Protein AF-A0A662MN89-F1 (afdb_monomer)

Radius of gyration: 18.48 Å; Cα contacts (8 Å, |Δi|>4): 186; chains: 1; bounding box: 48×31×52 Å

Nearest PDB structures (foldseek):
  6ar7-assembly1_A  TM=2.298E-01  e=6.404E+00  Burkholderia thailandensis E264
  3f57-assembly2_B  TM=2.038E-01  e=7.359E+00  Homo sapiens
  4tql-assembly1_A  TM=1.532E-01  e=5.321E+00  synthetic construct
  8dl6-assembly1_A  TM=1.583E-01  e=9.278E+00  Homo sapiens

Secondary structure (DSSP, 8-state):
---HHHHHHHHHHTT--HHHHHHHHHHHH-GGG-HHHHHHHT-GGGGTTHHHHHS--PSPHHHHHHHTTSHHHHHHHTT--TTGGGSGGGHHHHHHHHHHHHTT-HHHHHHHHHHHHHHHHHHHHHHHTTSSS-HHHHHHH-TTTTHHHHHHHHHTTS---HHHHHHHHHHHHTHHHHHHHHHHHTT-HHHHSSS--

pLDDT: mean 80.57, std 14.34, range [37.88, 97.44]

Mean predicted aligned error: 7.83 Å

Structure (mmCIF, N/CA/C/O backbone):
data_AF-A0A662MN89-F1
#
_entry.id   AF-A0A662MN89-F1
#
loop_
_atom_site.group_PDB
_atom_site.id
_atom_site.type_symbol
_atom_site.label_atom_id
_atom_site.label_alt_id
_atom_site.label_comp_id
_atom_site.label_asym_id
_atom_site.label_entity_id
_atom_site.label_seq_id
_atom_site.pdbx_PDB_ins_code
_atom_site.Cartn_x
_atom_site.Cartn_y
_atom_site.Cartn_z
_atom_site.occupancy
_atom_site.B_iso_or_equiv
_atom_site.auth_seq_id
_atom_site.auth_comp_id
_atom_site.auth_asym_id
_atom_site.auth_atom_id
_atom_site.pdbx_PDB_model_num
ATOM 1 N N . MET A 1 1 ? 0.353 -3.800 10.630 1.00 72.50 1 MET A N 1
ATOM 2 C CA . MET A 1 1 ? -0.692 -3.640 9.615 1.00 72.50 1 MET A CA 1
ATOM 3 C C . MET A 1 1 ? -2.039 -4.080 10.159 1.00 72.50 1 MET A C 1
ATOM 5 O O . MET A 1 1 ? -2.038 -4.917 11.071 1.00 72.50 1 MET A O 1
ATOM 9 N N . PRO A 1 2 ? -3.163 -3.456 9.757 1.00 77.25 2 PRO A N 1
ATOM 10 C CA . PRO A 1 2 ? -4.485 -4.077 9.858 1.00 77.25 2 PRO A CA 1
ATOM 11 C C . PRO A 1 2 ? -4.471 -5.481 9.239 1.00 77.25 2 PRO A C 1
ATOM 13 O O . PRO A 1 2 ? -3.560 -5.827 8.490 1.00 77.25 2 PRO A O 1
ATOM 16 N N . LYS A 1 3 ? -5.438 -6.336 9.566 1.00 85.38 3 LYS A N 1
ATOM 17 C CA . LYS A 1 3 ? -5.572 -7.612 8.839 1.00 85.38 3 LYS A CA 1
ATOM 18 C C . LYS A 1 3 ? -5.910 -7.329 7.372 1.00 85.38 3 LYS A C 1
ATOM 20 O O . LYS A 1 3 ? -6.658 -6.390 7.117 1.00 85.38 3 LYS A O 1
ATOM 25 N N . TRP A 1 4 ? -5.448 -8.164 6.435 1.00 89.38 4 TRP A N 1
ATOM 26 C CA . TRP A 1 4 ? -5.776 -8.029 5.000 1.00 89.38 4 TRP A CA 1
ATOM 27 C C . TRP A 1 4 ? -7.278 -7.890 4.745 1.00 89.38 4 TRP A C 1
ATOM 29 O O . TRP A 1 4 ? -7.675 -7.033 3.974 1.00 89.38 4 TRP A O 1
ATOM 39 N N . LYS A 1 5 ? -8.118 -8.578 5.530 1.00 90.44 5 LYS A N 1
ATOM 40 C CA . LYS A 1 5 ? -9.580 -8.420 5.491 1.00 90.44 5 LYS A CA 1
ATOM 41 C C . LYS A 1 5 ? -10.057 -6.957 5.580 1.00 90.44 5 LYS A C 1
ATOM 43 O O . LYS A 1 5 ? -11.031 -6.604 4.929 1.00 90.44 5 LYS A O 1
ATOM 48 N N . ILE A 1 6 ? -9.397 -6.118 6.383 1.00 92.81 6 ILE A N 1
ATOM 49 C CA . ILE A 1 6 ? -9.725 -4.687 6.497 1.00 92.81 6 ILE A CA 1
ATOM 50 C C . ILE A 1 6 ? -9.298 -3.955 5.222 1.00 92.81 6 ILE A C 1
ATOM 52 O O . ILE A 1 6 ? -10.061 -3.152 4.702 1.00 92.81 6 ILE A O 1
ATOM 56 N N . HIS A 1 7 ? -8.112 -4.258 4.690 1.00 92.81 7 HIS A N 1
ATOM 57 C CA . HIS A 1 7 ? -7.655 -3.692 3.419 1.00 92.81 7 HIS A CA 1
ATOM 58 C C . HIS A 1 7 ? -8.611 -4.035 2.274 1.00 92.81 7 HIS A C 1
ATOM 60 O O . HIS A 1 7 ? -9.057 -3.133 1.574 1.00 92.81 7 HIS A O 1
ATOM 66 N N . ASP A 1 8 ? -8.985 -5.308 2.148 1.00 93.69 8 ASP A N 1
ATOM 67 C CA . ASP A 1 8 ? -9.839 -5.800 1.067 1.00 93.69 8 ASP A CA 1
ATOM 68 C C . ASP A 1 8 ? -11.247 -5.206 1.137 1.00 93.69 8 ASP A C 1
ATOM 70 O O . ASP A 1 8 ? -11.772 -4.760 0.122 1.00 93.69 8 ASP A O 1
ATOM 74 N N . LYS A 1 9 ? -11.827 -5.107 2.341 1.00 95.62 9 LYS A N 1
ATOM 75 C CA . LYS A 1 9 ? -13.127 -4.455 2.557 1.00 95.62 9 LYS A CA 1
ATOM 76 C C . LYS A 1 9 ? -13.119 -3.000 2.087 1.00 95.62 9 LYS A C 1
ATOM 78 O O . LYS A 1 9 ? -14.036 -2.561 1.398 1.00 95.62 9 LYS A O 1
ATOM 83 N N . TRP A 1 10 ? -12.109 -2.228 2.491 1.00 97.31 10 TRP A N 1
ATOM 84 C CA . TRP A 1 10 ? -12.040 -0.812 2.130 1.00 97.31 10 TRP A CA 1
ATOM 85 C C . TRP A 1 10 ? -11.681 -0.610 0.656 1.00 97.31 10 TRP A C 1
ATOM 87 O O . TRP A 1 10 ? -12.152 0.353 0.058 1.00 97.31 10 TRP A O 1
ATOM 97 N N . ALA A 1 11 ? -10.908 -1.522 0.059 1.00 96.88 11 ALA A N 1
ATOM 98 C CA . ALA A 1 11 ? -10.643 -1.527 -1.375 1.00 96.88 11 ALA A CA 1
ATOM 99 C C . ALA A 1 11 ? -11.934 -1.772 -2.171 1.00 96.88 11 ALA A C 1
ATOM 101 O O . ALA A 1 11 ? -12.276 -0.964 -3.032 1.00 96.88 11 ALA A O 1
ATOM 102 N N . GLU A 1 12 ? -12.700 -2.805 -1.812 1.00 96.94 12 GLU A N 1
ATOM 103 C CA . GLU A 1 12 ? -13.997 -3.111 -2.427 1.00 96.94 12 GLU A CA 1
ATOM 104 C C . GLU A 1 12 ? -14.971 -1.933 -2.304 1.00 96.94 12 GLU A C 1
ATOM 106 O O . GLU A 1 12 ? -15.606 -1.544 -3.282 1.00 96.94 12 GLU A O 1
ATOM 111 N N . ARG A 1 13 ? -15.029 -1.284 -1.134 1.00 97.12 13 ARG A N 1
ATOM 112 C CA . ARG A 1 13 ? -15.886 -0.109 -0.915 1.00 97.12 13 ARG A CA 1
ATOM 113 C C . ARG A 1 13 ? -15.476 1.118 -1.735 1.00 97.12 13 ARG A C 1
ATOM 115 O O . ARG A 1 13 ? -16.313 1.975 -1.996 1.00 97.12 13 ARG A O 1
ATOM 122 N N . MET A 1 14 ? -14.217 1.192 -2.163 1.00 95.31 14 MET A N 1
ATOM 123 C CA . MET A 1 14 ? -13.722 2.205 -3.100 1.00 95.31 14 MET A CA 1
ATOM 124 C C . MET A 1 14 ? -13.943 1.805 -4.576 1.00 95.31 14 MET A C 1
ATOM 126 O O . MET A 1 14 ? -13.588 2.559 -5.481 1.00 95.31 14 MET A O 1
ATOM 130 N N . GLY A 1 15 ? -14.510 0.623 -4.835 1.00 96.44 15 GLY A N 1
ATOM 131 C CA . GLY A 1 15 ? -14.699 0.071 -6.176 1.00 96.44 15 GLY A CA 1
ATOM 132 C C . GLY A 1 15 ? -13.458 -0.610 -6.754 1.00 96.44 15 GLY A C 1
ATOM 133 O O . GLY A 1 15 ? -13.431 -0.887 -7.946 1.00 96.44 15 GLY A O 1
ATOM 134 N N . ILE A 1 16 ? -12.434 -0.878 -5.939 1.00 97.44 16 ILE A N 1
ATOM 135 C CA . ILE A 1 16 ? -11.223 -1.587 -6.362 1.00 97.44 16 ILE A CA 1
ATOM 136 C C . ILE A 1 16 ? -11.493 -3.087 -6.295 1.00 97.44 16 ILE A C 1
ATOM 138 O O . ILE A 1 16 ? -11.908 -3.611 -5.259 1.00 97.44 16 ILE A O 1
ATOM 142 N N . SER A 1 17 ? -11.208 -3.796 -7.386 1.00 96.88 17 SER A N 1
ATOM 143 C CA . SER A 1 17 ? -11.400 -5.244 -7.423 1.00 96.88 17 SER A CA 1
ATOM 144 C C . SER A 1 17 ? -10.521 -5.975 -6.401 1.00 96.88 17 SER A C 1
ATOM 146 O O . SER A 1 17 ? -9.389 -5.581 -6.093 1.00 96.88 17 SER A O 1
ATOM 148 N N . LYS A 1 18 ? -11.025 -7.111 -5.908 1.00 94.44 18 LYS A N 1
ATOM 149 C CA . LYS A 1 18 ? -10.274 -7.977 -4.993 1.00 94.44 18 LYS A CA 1
ATOM 150 C C . LYS A 1 18 ? -8.938 -8.424 -5.587 1.00 94.44 18 LYS A C 1
ATOM 152 O O . LYS A 1 18 ? -7.942 -8.458 -4.877 1.00 94.44 18 LYS A O 1
ATOM 157 N N . GLU A 1 19 ? -8.898 -8.714 -6.886 1.00 96.19 19 GLU A N 1
ATOM 158 C CA . GLU A 1 19 ? -7.667 -9.102 -7.578 1.00 96.19 19 GLU A CA 1
ATOM 159 C C . GLU A 1 19 ? -6.593 -8.005 -7.498 1.00 96.19 19 GLU A C 1
ATOM 161 O O . GLU A 1 19 ? -5.433 -8.295 -7.187 1.00 96.19 19 GLU A O 1
ATOM 166 N N . VAL A 1 20 ? -6.980 -6.744 -7.723 1.00 97.19 20 VAL A N 1
ATOM 167 C CA . VAL A 1 20 ? -6.083 -5.586 -7.613 1.00 97.19 20 VAL A CA 1
ATOM 168 C C . VAL A 1 20 ? -5.622 -5.392 -6.166 1.00 97.19 20 VAL A C 1
ATOM 170 O O . VAL A 1 20 ? -4.417 -5.264 -5.934 1.00 97.19 20 VAL A O 1
ATOM 173 N N . SER A 1 21 ? -6.546 -5.424 -5.196 1.00 95.88 21 SER A N 1
ATOM 174 C CA . SER A 1 21 ? -6.222 -5.324 -3.761 1.00 95.88 21 SER A CA 1
ATOM 175 C C . SER A 1 21 ? -5.221 -6.402 -3.338 1.00 95.88 21 SER A C 1
ATOM 177 O O . SER A 1 21 ? -4.147 -6.097 -2.815 1.00 95.88 21 SER A O 1
ATOM 179 N N . ASP A 1 22 ? -5.515 -7.663 -3.659 1.00 95.12 22 ASP A N 1
ATOM 180 C CA . ASP A 1 22 ? -4.681 -8.818 -3.338 1.00 95.12 22 ASP A CA 1
ATOM 181 C C . ASP A 1 22 ? -3.295 -8.708 -3.979 1.00 95.12 22 ASP A C 1
ATOM 183 O O . ASP A 1 22 ? -2.277 -9.018 -3.351 1.00 95.12 22 ASP A O 1
ATOM 187 N N . TYR A 1 23 ? -3.226 -8.265 -5.237 1.00 95.94 23 TYR A N 1
ATOM 188 C CA . TYR A 1 23 ? -1.957 -8.057 -5.925 1.00 95.94 23 TYR A CA 1
ATOM 189 C C . TYR A 1 23 ? -1.108 -6.998 -5.221 1.00 95.94 23 TYR A C 1
ATOM 191 O O . TYR A 1 23 ? 0.078 -7.227 -4.968 1.00 95.94 23 TYR A O 1
ATOM 199 N N . VAL A 1 24 ? -1.703 -5.854 -4.880 1.00 95.12 24 VAL A N 1
ATOM 200 C CA . VAL A 1 24 ? -0.998 -4.749 -4.225 1.00 95.12 24 VAL A CA 1
ATOM 201 C C . VAL A 1 24 ? -0.573 -5.114 -2.803 1.00 95.12 24 VAL A C 1
ATOM 203 O O . VAL A 1 24 ? 0.575 -4.856 -2.440 1.00 95.12 24 VAL A O 1
ATOM 206 N N . ASN A 1 25 ? -1.429 -5.789 -2.033 1.00 92.88 25 ASN A N 1
ATOM 207 C CA . ASN A 1 25 ? -1.087 -6.312 -0.708 1.00 92.88 25 ASN A CA 1
ATOM 208 C C . ASN A 1 25 ? 0.117 -7.263 -0.794 1.00 92.88 25 ASN A C 1
ATOM 210 O O . ASN A 1 25 ? 1.108 -7.085 -0.083 1.00 92.88 25 ASN A O 1
ATOM 214 N N . ARG A 1 26 ? 0.102 -8.214 -1.742 1.00 93.31 26 ARG A N 1
ATOM 215 C CA . ARG A 1 26 ? 1.244 -9.111 -1.987 1.00 93.31 26 ARG A CA 1
ATOM 216 C C . ARG A 1 26 ? 2.511 -8.355 -2.378 1.00 93.31 26 ARG A C 1
ATOM 218 O O . ARG A 1 26 ? 3.582 -8.713 -1.897 1.00 93.31 26 ARG A O 1
ATOM 225 N N . LEU A 1 27 ? 2.412 -7.329 -3.221 1.00 93.50 27 LEU A N 1
ATOM 226 C CA . LEU A 1 27 ? 3.563 -6.525 -3.636 1.00 93.50 27 LEU A CA 1
ATOM 227 C C . LEU A 1 27 ? 4.189 -5.754 -2.468 1.00 93.50 27 LEU A C 1
ATOM 229 O O . LEU A 1 27 ? 5.414 -5.665 -2.382 1.00 93.50 27 LEU A O 1
ATOM 233 N N . ILE A 1 28 ? 3.372 -5.179 -1.586 1.00 90.25 28 ILE A N 1
ATOM 234 C CA . ILE A 1 28 ? 3.857 -4.385 -0.452 1.00 90.25 28 ILE A CA 1
ATOM 235 C C . ILE A 1 28 ? 4.448 -5.294 0.633 1.00 90.25 28 ILE A C 1
ATOM 237 O O . ILE A 1 28 ? 5.552 -5.029 1.119 1.00 90.25 28 ILE A O 1
ATOM 241 N N . ASP A 1 29 ? 3.766 -6.390 0.966 1.00 88.38 29 ASP A N 1
ATOM 242 C CA . ASP A 1 29 ? 4.179 -7.273 2.056 1.00 88.38 29 ASP A CA 1
ATOM 243 C C . ASP A 1 29 ? 5.246 -8.283 1.646 1.00 88.38 29 ASP A C 1
ATOM 245 O O . ASP A 1 29 ? 6.118 -8.638 2.445 1.00 88.38 29 ASP A O 1
ATOM 249 N N . PHE A 1 30 ? 5.190 -8.750 0.400 1.00 89.50 30 PHE A N 1
ATOM 250 C CA . PHE A 1 30 ? 6.032 -9.819 -0.126 1.00 89.50 30 PHE A CA 1
ATOM 251 C C . PHE A 1 30 ? 6.623 -9.467 -1.502 1.00 89.50 30 PHE A C 1
ATOM 253 O O . PHE A 1 30 ? 6.526 -10.278 -2.426 1.00 89.50 30 PHE A O 1
ATOM 260 N N . PRO A 1 31 ? 7.329 -8.328 -1.659 1.00 87.69 31 PRO A N 1
ATOM 261 C CA . PRO A 1 31 ? 7.837 -7.875 -2.961 1.00 87.69 31 PRO A CA 1
ATOM 262 C C . PRO A 1 31 ? 8.742 -8.902 -3.662 1.00 87.69 31 PRO A C 1
ATOM 264 O O . PRO A 1 31 ? 8.765 -8.984 -4.886 1.00 87.69 31 PRO A O 1
ATOM 267 N N . LYS A 1 32 ? 9.439 -9.747 -2.888 1.00 86.50 32 LYS A N 1
ATOM 268 C CA . LYS A 1 32 ? 10.278 -10.855 -3.385 1.00 86.50 32 LYS A CA 1
ATOM 269 C C . LYS A 1 32 ? 9.502 -11.914 -4.176 1.00 86.50 32 LYS A C 1
ATOM 271 O O . LYS A 1 32 ? 10.098 -12.647 -4.954 1.00 86.50 32 LYS A O 1
ATOM 276 N N . ARG A 1 33 ? 8.191 -12.028 -3.949 1.00 88.75 33 ARG A N 1
ATOM 277 C CA . ARG A 1 33 ? 7.303 -12.984 -4.627 1.00 88.75 33 ARG A CA 1
ATOM 278 C C . ARG A 1 33 ? 6.683 -12.403 -5.902 1.00 88.75 33 ARG A C 1
ATOM 280 O O . ARG A 1 33 ? 5.960 -13.108 -6.596 1.00 88.75 33 ARG A O 1
ATOM 287 N N . CYS A 1 34 ? 6.963 -11.141 -6.225 1.00 91.06 34 CYS A N 1
ATOM 288 C CA . CYS A 1 34 ? 6.400 -10.444 -7.377 1.00 91.06 34 CYS A CA 1
ATOM 289 C C . CYS A 1 34 ? 7.431 -10.370 -8.511 1.00 91.06 34 CYS A C 1
ATOM 291 O O . CYS A 1 34 ? 8.103 -9.358 -8.688 1.00 91.06 34 CYS A O 1
ATOM 293 N N . SER A 1 35 ? 7.557 -11.441 -9.297 1.00 89.88 35 SER A N 1
ATOM 294 C CA . SER A 1 35 ? 8.559 -11.550 -10.371 1.00 89.88 35 SER A CA 1
ATOM 295 C C . SER A 1 35 ? 8.483 -10.423 -11.405 1.00 89.88 35 SER A C 1
ATOM 297 O O . SER A 1 35 ? 9.522 -9.944 -11.852 1.00 89.88 35 SER A O 1
ATOM 299 N N . GLU A 1 36 ? 7.280 -9.974 -11.775 1.00 92.94 36 GLU A N 1
ATOM 300 C CA . GLU A 1 36 ? 7.086 -8.834 -12.685 1.00 92.94 36 GLU A CA 1
ATOM 301 C C . GLU A 1 36 ? 7.707 -7.557 -12.120 1.00 92.94 36 GLU A C 1
ATOM 303 O O . GLU A 1 36 ? 8.462 -6.871 -12.806 1.00 92.94 36 GLU A O 1
ATOM 308 N N . PHE A 1 37 ? 7.439 -7.282 -10.842 1.00 92.38 37 PHE A N 1
ATOM 309 C CA . PHE A 1 37 ? 7.994 -6.133 -10.142 1.00 92.38 37 PHE A CA 1
ATOM 310 C C . PHE A 1 37 ? 9.520 -6.220 -10.043 1.00 92.38 37 PHE A C 1
ATOM 312 O O . PHE A 1 37 ? 10.201 -5.223 -10.270 1.00 92.38 37 PHE A O 1
ATOM 319 N N . LEU A 1 38 ? 10.084 -7.398 -9.759 1.00 90.12 38 LEU A N 1
ATOM 320 C CA . LEU A 1 38 ? 11.540 -7.572 -9.707 1.00 90.12 38 LEU A CA 1
ATOM 321 C C . LEU A 1 38 ? 12.191 -7.354 -11.078 1.00 90.12 38 LEU A C 1
ATOM 323 O O . LEU A 1 38 ? 13.165 -6.611 -11.173 1.00 90.12 38 LEU A O 1
ATOM 327 N N . LYS A 1 39 ? 11.613 -7.921 -12.147 1.00 89.12 39 LYS A N 1
ATOM 328 C CA . LYS A 1 39 ? 12.066 -7.697 -13.530 1.00 89.12 39 LYS A CA 1
ATOM 329 C C . LYS A 1 39 ? 11.985 -6.223 -13.918 1.00 89.12 39 LYS A C 1
ATOM 331 O O . LYS A 1 39 ? 12.893 -5.713 -14.566 1.00 89.12 39 LYS A O 1
ATOM 336 N N . PHE A 1 40 ? 10.920 -5.534 -13.512 1.00 91.44 40 PHE A N 1
ATOM 337 C CA . PHE A 1 40 ? 10.775 -4.097 -13.714 1.00 91.44 40 PHE A CA 1
ATOM 338 C C . PHE A 1 40 ? 11.870 -3.319 -12.971 1.00 91.44 40 PHE A C 1
ATOM 340 O O . PHE A 1 40 ? 12.582 -2.514 -13.566 1.00 91.44 40 PHE A O 1
ATOM 347 N N . THR A 1 41 ? 12.058 -3.613 -11.688 1.00 89.19 41 THR A N 1
ATOM 348 C CA . THR A 1 41 ? 13.046 -2.967 -10.812 1.00 89.19 41 THR A CA 1
ATOM 349 C C . THR A 1 41 ? 14.484 -3.161 -11.305 1.00 89.19 41 THR A C 1
ATOM 3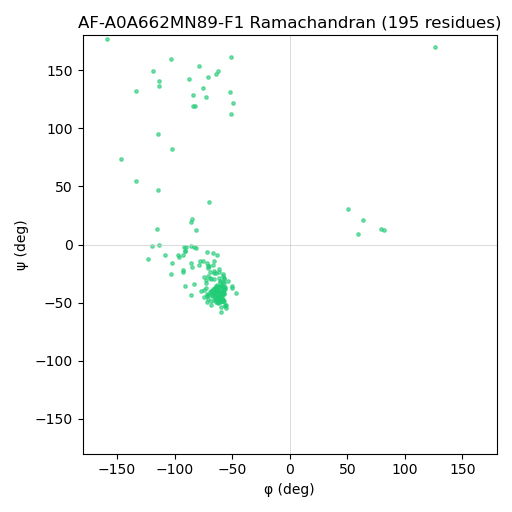51 O O . THR A 1 41 ? 15.320 -2.283 -11.105 1.00 89.19 41 THR A O 1
ATOM 354 N N . ALA A 1 42 ? 14.784 -4.286 -11.959 1.00 88.00 42 ALA A N 1
ATOM 355 C CA . ALA A 1 42 ? 16.11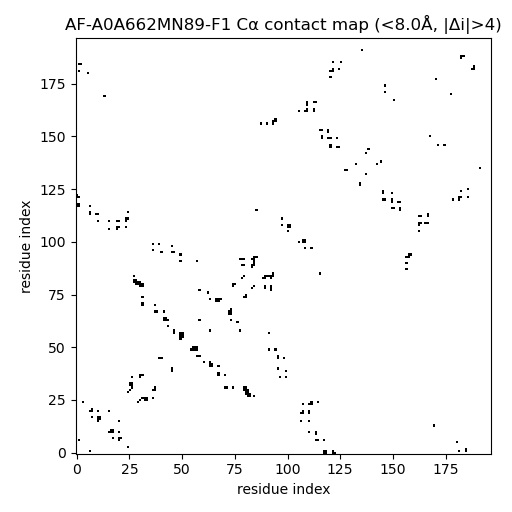4 -4.595 -12.480 1.00 88.00 42 ALA A CA 1
ATOM 356 C C . ALA A 1 42 ? 16.518 -3.756 -13.707 1.00 88.00 42 ALA A C 1
ATOM 358 O O . ALA A 1 42 ? 17.695 -3.694 -14.042 1.00 88.00 42 ALA A O 1
ATOM 359 N N . ARG A 1 43 ? 15.584 -3.082 -14.387 1.00 87.12 43 ARG A N 1
ATOM 360 C CA . ARG A 1 43 ? 15.921 -2.250 -15.554 1.00 87.12 43 ARG A CA 1
ATOM 361 C C . ARG A 1 43 ? 16.371 -0.865 -15.102 1.00 87.12 43 ARG A C 1
ATOM 363 O O . ARG A 1 43 ? 15.586 -0.134 -14.502 1.00 87.12 43 ARG A O 1
ATOM 370 N N . ILE A 1 44 ? 17.605 -0.476 -15.428 1.00 83.25 44 ILE A N 1
ATOM 371 C CA . ILE A 1 44 ? 18.162 0.827 -15.018 1.00 83.25 44 ILE A CA 1
ATOM 372 C C . ILE A 1 44 ? 17.361 2.021 -15.555 1.00 83.25 44 ILE A C 1
ATOM 374 O O . ILE A 1 44 ? 17.222 3.021 -14.858 1.00 83.25 44 ILE A O 1
ATOM 378 N N . ASP A 1 45 ? 16.754 1.896 -16.735 1.00 86.69 45 ASP A N 1
ATOM 379 C CA . ASP A 1 45 ? 15.930 2.954 -17.334 1.00 86.69 45 ASP A CA 1
ATOM 380 C C . ASP A 1 45 ? 14.682 3.259 -16.491 1.00 86.69 45 ASP A C 1
ATOM 382 O O . ASP A 1 45 ? 14.183 4.382 -16.468 1.00 86.69 45 ASP A O 1
ATOM 386 N N . ASN A 1 46 ? 14.211 2.296 -15.691 1.00 88.56 46 ASN A N 1
ATOM 387 C CA . ASN A 1 46 ? 13.122 2.540 -14.748 1.00 88.56 46 ASN A CA 1
ATOM 388 C C . ASN A 1 46 ? 13.546 3.412 -13.557 1.00 88.56 46 ASN A C 1
ATOM 390 O O . ASN A 1 46 ? 12.683 3.858 -12.803 1.00 88.56 46 ASN A O 1
ATOM 394 N N . TRP A 1 47 ? 14.832 3.729 -13.429 1.00 86.06 47 TRP A N 1
ATOM 395 C CA . TRP A 1 47 ? 15.391 4.609 -12.408 1.00 86.06 47 TRP A CA 1
ATOM 396 C C . TRP A 1 47 ? 15.962 5.915 -12.971 1.00 86.06 47 TRP A C 1
ATOM 398 O O . TRP A 1 47 ? 16.443 6.739 -12.196 1.00 86.06 47 TRP A O 1
ATOM 408 N N . SER A 1 48 ? 15.913 6.141 -14.288 1.00 82.69 48 SER A N 1
ATOM 409 C CA . SER A 1 48 ? 16.592 7.274 -14.936 1.00 82.69 48 SER A CA 1
ATOM 410 C C . SER A 1 48 ? 16.148 8.644 -14.406 1.00 82.69 48 SER A C 1
ATOM 412 O O . SER A 1 48 ? 16.954 9.560 -14.270 1.00 82.69 48 SER A O 1
ATOM 414 N N . ASP A 1 49 ? 14.872 8.789 -14.059 1.00 83.31 49 ASP A N 1
ATOM 415 C CA . ASP A 1 49 ? 14.278 9.995 -13.482 1.00 83.31 49 ASP A CA 1
ATOM 416 C C . ASP A 1 49 ? 14.293 10.004 -11.945 1.00 83.31 49 ASP A C 1
ATOM 418 O O . ASP A 1 49 ? 13.921 11.007 -11.340 1.00 83.31 49 ASP A O 1
ATOM 422 N N . PHE A 1 50 ? 14.778 8.952 -11.279 1.00 83.00 50 PHE A N 1
ATOM 423 C CA . PHE A 1 50 ? 14.853 8.916 -9.816 1.00 83.00 50 PHE A CA 1
ATOM 424 C C . PHE A 1 50 ? 15.741 10.032 -9.255 1.00 83.00 50 PHE A C 1
ATOM 426 O O . PHE A 1 50 ? 15.373 10.688 -8.275 1.00 83.00 50 PHE A O 1
ATOM 433 N N . HIS A 1 51 ? 16.874 10.305 -9.912 1.00 77.31 51 HIS A N 1
ATOM 434 C CA . HIS A 1 51 ? 17.764 11.405 -9.542 1.00 77.31 51 HIS A CA 1
ATOM 435 C C . HIS A 1 51 ? 17.049 12.763 -9.607 1.00 77.31 51 HIS A C 1
ATOM 437 O O . HIS A 1 51 ? 17.265 13.604 -8.739 1.00 77.31 51 HIS A O 1
ATOM 443 N N . LYS A 1 52 ? 16.136 12.968 -10.568 1.00 76.19 52 LYS A N 1
ATOM 444 C CA . LYS A 1 52 ? 15.362 14.217 -10.692 1.00 76.19 52 LYS A CA 1
ATOM 445 C C . LYS A 1 52 ? 14.535 14.508 -9.436 1.00 76.19 52 LYS A C 1
ATOM 447 O O . LYS A 1 52 ? 14.394 15.666 -9.065 1.00 76.19 52 LYS A O 1
ATOM 452 N N . TYR A 1 53 ? 13.999 13.472 -8.789 1.00 70.69 53 TYR A N 1
ATOM 453 C CA . TYR A 1 53 ? 13.137 13.621 -7.610 1.00 70.69 53 TYR A CA 1
ATOM 454 C C . TYR A 1 53 ? 13.885 13.561 -6.279 1.00 70.69 53 TYR A C 1
ATOM 456 O O . TYR A 1 53 ? 13.369 14.026 -5.265 1.00 70.69 53 TYR A O 1
ATOM 464 N N . THR A 1 54 ? 15.071 12.953 -6.257 1.00 71.12 54 THR A N 1
ATOM 465 C CA . THR A 1 54 ? 15.768 12.624 -5.003 1.00 71.12 54 THR A CA 1
ATOM 466 C C . THR A 1 54 ? 17.161 13.202 -4.880 1.00 71.12 54 THR A C 1
ATOM 468 O O . THR A 1 54 ? 17.737 13.132 -3.796 1.00 71.12 54 THR A O 1
ATOM 471 N N . HIS A 1 55 ? 17.720 13.714 -5.979 1.00 72.44 55 HIS A N 1
ATOM 472 C CA . HIS A 1 55 ? 19.141 14.030 -6.106 1.00 72.44 55 HIS A CA 1
ATOM 473 C C . HIS A 1 55 ? 20.042 12.848 -5.688 1.00 72.44 55 HIS A C 1
ATOM 475 O O . HIS A 1 55 ? 21.137 13.031 -5.163 1.00 72.44 55 HIS A O 1
ATOM 481 N N . SER A 1 56 ? 19.556 11.613 -5.884 1.00 74.69 56 SER A N 1
ATOM 482 C CA . SER A 1 56 ? 20.249 10.374 -5.537 1.00 74.69 56 SER A CA 1
ATOM 483 C C . SER A 1 56 ? 20.620 9.586 -6.789 1.00 74.69 56 SER A C 1
ATOM 485 O O . SER A 1 56 ? 19.794 9.393 -7.677 1.00 74.69 56 SER A O 1
ATOM 487 N N . ASN A 1 57 ? 21.849 9.064 -6.817 1.00 70.94 57 ASN A N 1
ATOM 488 C CA . ASN A 1 57 ? 22.349 8.157 -7.861 1.00 70.94 57 ASN A CA 1
ATOM 489 C C . ASN A 1 57 ? 22.007 6.680 -7.578 1.00 70.94 57 ASN A C 1
ATOM 491 O O . ASN A 1 57 ? 22.668 5.767 -8.072 1.00 70.94 57 ASN A O 1
ATOM 495 N N . TRP A 1 58 ? 21.021 6.441 -6.713 1.00 71.56 58 TRP A N 1
ATOM 496 C CA . TRP A 1 58 ? 20.551 5.112 -6.347 1.00 71.56 58 TRP A CA 1
ATOM 497 C C . TRP A 1 58 ? 19.458 4.621 -7.310 1.00 71.56 58 TRP A C 1
ATOM 499 O O . TRP A 1 58 ? 18.581 5.405 -7.653 1.00 71.56 58 TRP A O 1
ATOM 509 N N . PRO A 1 59 ? 19.413 3.327 -7.668 1.00 71.75 59 PRO A N 1
ATOM 510 C CA . PRO A 1 59 ? 20.428 2.303 -7.457 1.00 71.75 59 PRO A CA 1
ATOM 511 C C . PRO A 1 59 ? 21.562 2.404 -8.486 1.00 71.75 59 PRO A C 1
ATOM 513 O O . PRO A 1 59 ? 21.381 2.856 -9.613 1.00 71.75 59 PRO A O 1
ATOM 516 N N . TYR A 1 60 ? 22.748 1.929 -8.108 1.00 67.44 60 TYR A N 1
ATOM 517 C CA . TYR A 1 60 ? 23.906 1.928 -9.001 1.00 67.44 60 TYR A CA 1
ATOM 518 C C . TYR A 1 60 ? 23.746 0.855 -10.093 1.00 67.44 60 TYR A C 1
ATOM 520 O O . TYR A 1 60 ? 23.550 -0.313 -9.764 1.00 67.44 60 TYR A O 1
ATOM 528 N N . LYS A 1 61 ? 23.880 1.217 -11.381 1.00 63.22 61 LYS A N 1
ATOM 529 C CA . LYS A 1 61 ? 23.655 0.327 -12.549 1.00 63.22 61 LYS A CA 1
ATOM 530 C C . LYS A 1 61 ? 24.325 -1.050 -12.426 1.00 63.22 61 LYS A C 1
ATOM 532 O O . LYS A 1 61 ? 23.688 -2.062 -12.689 1.00 63.22 61 LYS A O 1
ATOM 537 N N . LYS A 1 62 ? 25.569 -1.098 -11.926 1.00 63.19 62 LYS A N 1
ATOM 538 C CA . LYS A 1 62 ? 26.324 -2.355 -11.736 1.00 63.19 62 LYS A CA 1
ATOM 539 C C . LYS A 1 62 ? 25.661 -3.350 -10.766 1.00 63.19 62 LYS A C 1
ATOM 541 O O . LYS A 1 62 ? 25.976 -4.530 -10.823 1.00 63.19 62 LYS A O 1
ATOM 546 N N . LEU A 1 63 ? 24.769 -2.899 -9.879 1.00 64.88 63 LEU A N 1
ATOM 547 C CA . LEU A 1 63 ? 24.052 -3.760 -8.931 1.00 64.88 63 LEU A CA 1
ATOM 548 C C . LEU A 1 63 ? 22.783 -4.389 -9.530 1.00 64.88 63 LEU A C 1
ATOM 550 O O . LEU A 1 63 ? 22.279 -5.362 -8.980 1.00 64.88 63 LEU A O 1
ATOM 554 N N . LEU A 1 64 ? 22.231 -3.858 -10.623 1.00 69.69 64 LEU A N 1
ATOM 555 C CA . LEU A 1 64 ? 20.967 -4.372 -11.161 1.00 69.69 64 LEU A CA 1
ATOM 556 C C . LEU A 1 64 ? 21.171 -5.565 -12.103 1.00 69.69 64 LEU A C 1
ATOM 558 O O . LEU A 1 64 ? 20.482 -6.575 -11.966 1.00 69.69 64 LEU A O 1
ATOM 562 N N . ASP A 1 65 ? 22.161 -5.476 -12.994 1.00 65.31 65 ASP A N 1
ATOM 563 C CA . ASP A 1 65 ? 22.408 -6.482 -14.038 1.00 65.31 65 ASP A CA 1
ATOM 564 C C . ASP A 1 65 ? 22.912 -7.827 -13.476 1.00 65.31 65 ASP A C 1
ATOM 566 O O . ASP A 1 65 ? 22.723 -8.870 -14.097 1.00 65.31 65 ASP A O 1
ATOM 570 N N . ILE A 1 66 ? 23.519 -7.822 -12.283 1.00 65.00 66 ILE A N 1
ATOM 571 C CA . ILE A 1 66 ? 24.171 -8.999 -11.682 1.00 65.00 66 ILE A CA 1
ATOM 572 C C . ILE A 1 66 ? 23.215 -9.810 -10.796 1.00 65.00 66 ILE A C 1
ATOM 574 O O . ILE A 1 66 ? 23.315 -11.033 -10.738 1.00 65.00 66 ILE A O 1
ATOM 578 N N . PHE A 1 67 ? 22.305 -9.150 -10.076 1.00 66.75 67 PHE A N 1
ATOM 579 C CA . PHE A 1 67 ? 21.693 -9.758 -8.889 1.00 66.75 67 PHE A CA 1
ATOM 580 C C . PHE A 1 67 ? 20.231 -10.180 -9.045 1.00 66.75 67 PHE A C 1
ATOM 582 O O . PHE A 1 67 ? 19.728 -10.870 -8.165 1.00 66.75 67 PHE A O 1
ATOM 589 N N . TRP A 1 68 ? 19.533 -9.825 -10.131 1.00 69.31 68 TRP A N 1
ATOM 590 C CA . TRP A 1 68 ? 18.090 -10.108 -10.240 1.00 69.31 68 TRP A CA 1
ATOM 591 C C . TRP A 1 68 ? 17.741 -11.608 -10.328 1.00 69.31 68 TRP A C 1
ATOM 593 O O . TRP A 1 68 ? 16.600 -11.981 -10.053 1.00 69.31 68 TRP A O 1
ATOM 603 N N . THR A 1 69 ? 18.709 -12.468 -10.664 1.00 76.38 69 THR A N 1
ATOM 604 C CA . THR A 1 69 ? 18.566 -13.935 -10.686 1.00 76.38 69 THR A CA 1
ATOM 605 C C . THR A 1 69 ? 18.452 -14.554 -9.289 1.00 76.38 69 THR A C 1
ATOM 607 O O . THR A 1 69 ? 17.929 -15.659 -9.164 1.00 76.38 69 THR A O 1
ATOM 610 N N . ASP A 1 70 ? 18.855 -13.829 -8.239 1.00 84.69 70 ASP A N 1
ATOM 611 C CA . ASP A 1 70 ? 18.583 -14.151 -6.837 1.00 84.69 70 ASP A CA 1
ATOM 612 C C . ASP A 1 70 ? 17.658 -13.072 -6.230 1.00 84.69 70 ASP A C 1
ATOM 614 O O . ASP A 1 70 ? 18.128 -12.037 -5.739 1.00 84.69 70 ASP A O 1
ATOM 618 N N . PRO A 1 71 ? 16.328 -13.300 -6.208 1.00 83.25 71 PRO A N 1
ATOM 619 C CA . PRO A 1 71 ? 15.357 -12.374 -5.624 1.00 83.25 71 PRO A CA 1
ATOM 620 C C . PRO A 1 71 ? 15.655 -11.976 -4.176 1.00 83.25 71 PRO A C 1
ATOM 622 O O . PRO A 1 71 ? 15.324 -10.867 -3.747 1.00 83.25 71 PRO A O 1
ATOM 625 N N . GLN A 1 72 ? 16.260 -12.870 -3.391 1.00 83.56 72 GLN A N 1
ATOM 626 C CA . GLN A 1 72 ? 16.558 -12.617 -1.990 1.00 83.56 72 GLN A CA 1
ATOM 627 C C . GLN A 1 72 ? 17.699 -11.608 -1.860 1.00 83.56 72 GLN A C 1
ATOM 629 O O . GLN A 1 72 ? 17.557 -10.625 -1.119 1.00 83.56 72 GLN A O 1
ATOM 634 N N . LEU A 1 73 ? 18.798 -11.838 -2.580 1.00 82.06 73 LEU A N 1
ATOM 635 C CA . LEU A 1 73 ? 19.964 -10.960 -2.600 1.00 82.06 73 LEU A CA 1
ATOM 636 C C . LEU A 1 73 ? 19.645 -9.621 -3.272 1.00 82.06 73 LEU A C 1
ATOM 638 O O . LEU A 1 73 ? 19.957 -8.574 -2.704 1.00 82.06 73 LEU A O 1
ATOM 642 N N . PHE A 1 74 ? 18.937 -9.640 -4.402 1.00 83.88 74 PHE A N 1
ATOM 643 C CA . PHE A 1 74 ? 18.488 -8.443 -5.115 1.00 83.88 74 PHE A CA 1
ATOM 644 C C . PHE A 1 74 ? 17.680 -7.507 -4.214 1.00 83.88 74 PHE A C 1
ATOM 646 O O . PHE A 1 74 ? 18.005 -6.329 -4.053 1.00 83.88 74 PHE A O 1
ATOM 653 N N . CYS A 1 75 ? 16.655 -8.046 -3.546 1.00 83.88 75 CYS A N 1
ATOM 654 C CA . CYS A 1 75 ? 15.836 -7.263 -2.633 1.00 83.88 75 CYS A CA 1
ATOM 655 C C . CYS A 1 75 ? 16.639 -6.736 -1.436 1.00 83.88 75 CYS A C 1
ATOM 657 O O . CYS A 1 75 ? 16.448 -5.588 -1.038 1.00 83.88 75 CYS A O 1
ATOM 659 N N . LYS A 1 76 ? 17.570 -7.530 -0.887 1.00 83.75 76 LYS A N 1
ATOM 660 C CA . LYS A 1 76 ? 18.447 -7.092 0.211 1.00 83.75 76 LYS A CA 1
ATOM 661 C C . LYS A 1 76 ? 19.329 -5.912 -0.207 1.00 83.75 76 LYS A C 1
ATOM 663 O O . LYS A 1 76 ? 19.396 -4.934 0.533 1.00 83.75 76 LYS A O 1
ATOM 668 N N . LEU A 1 77 ? 19.962 -5.987 -1.378 1.00 80.06 77 LEU A N 1
ATOM 669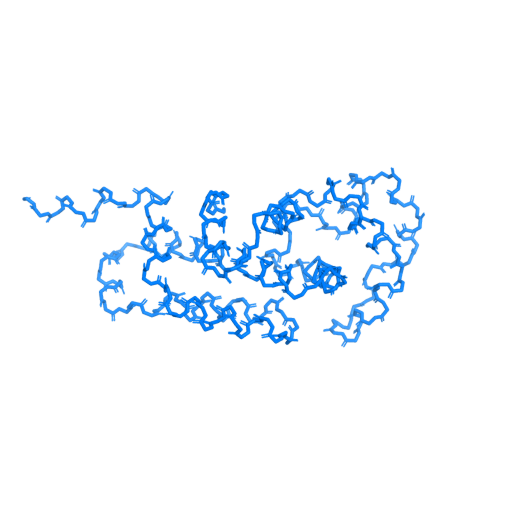 C CA . LEU A 1 77 ? 20.825 -4.929 -1.914 1.00 80.06 77 LEU A CA 1
ATOM 670 C C . LEU A 1 77 ? 20.052 -3.633 -2.158 1.00 80.06 77 LEU A C 1
ATOM 672 O O . LEU A 1 77 ? 20.545 -2.555 -1.842 1.00 80.06 77 LEU A O 1
ATOM 676 N N . LEU A 1 78 ? 18.822 -3.740 -2.659 1.00 78.31 78 LEU A N 1
ATOM 677 C CA . LEU A 1 78 ? 17.975 -2.585 -2.948 1.00 78.31 78 LEU A CA 1
ATOM 678 C C . LEU A 1 78 ? 17.199 -2.044 -1.738 1.00 78.31 78 LEU A C 1
ATOM 680 O O . LEU A 1 78 ? 16.470 -1.060 -1.868 1.00 78.31 78 LEU A O 1
ATOM 684 N N . GLY A 1 79 ? 17.317 -2.672 -0.564 1.00 79.75 79 GLY A N 1
ATOM 685 C CA . GLY A 1 79 ? 16.497 -2.327 0.602 1.00 79.75 79 GLY A CA 1
ATOM 686 C C . GLY A 1 79 ? 14.998 -2.591 0.389 1.00 79.75 79 GLY A C 1
ATOM 687 O O . GLY A 1 79 ? 14.150 -2.012 1.074 1.00 79.75 79 GLY A O 1
ATOM 688 N N . ILE A 1 80 ? 14.652 -3.456 -0.566 1.00 82.38 80 ILE A N 1
ATOM 689 C CA . ILE A 1 80 ? 13.288 -3.906 -0.835 1.00 82.38 80 ILE A CA 1
ATOM 690 C C . ILE A 1 80 ? 12.975 -5.032 0.149 1.00 82.38 80 ILE A C 1
ATOM 692 O O . ILE A 1 80 ? 13.620 -6.078 0.176 1.00 82.38 80 ILE A O 1
ATOM 696 N N . GLY A 1 81 ? 11.971 -4.832 0.985 1.00 76.56 81 GLY A N 1
ATOM 697 C CA . GLY A 1 81 ? 11.585 -5.797 1.998 1.00 76.56 81 GLY A CA 1
ATOM 698 C C . GLY A 1 81 ? 10.151 -5.575 2.429 1.00 76.56 81 GLY A C 1
ATOM 699 O O . GLY A 1 81 ? 9.504 -4.630 1.980 1.00 76.56 81 GLY A O 1
ATOM 700 N N . HIS A 1 82 ? 9.678 -6.449 3.313 1.00 73.62 82 HIS A N 1
ATOM 701 C CA . HIS A 1 82 ? 8.381 -6.276 3.951 1.00 73.62 82 HIS A CA 1
ATOM 702 C C . HIS A 1 82 ? 8.300 -4.871 4.551 1.00 73.62 82 HIS A C 1
ATOM 704 O O . HIS A 1 82 ? 9.240 -4.444 5.230 1.00 73.62 82 HIS A O 1
ATOM 710 N N . ASP A 1 83 ? 7.213 -4.150 4.279 1.00 68.00 83 ASP A N 1
ATOM 711 C CA . ASP A 1 83 ? 6.973 -2.816 4.829 1.00 68.00 83 ASP A CA 1
ATOM 712 C C . ASP A 1 83 ? 8.039 -1.752 4.484 1.00 68.00 83 ASP A C 1
ATOM 714 O O . ASP A 1 83 ? 8.019 -0.649 5.047 1.00 68.00 83 ASP A O 1
ATOM 718 N N . SER A 1 84 ? 8.998 -2.023 3.590 1.00 71.38 84 SER A N 1
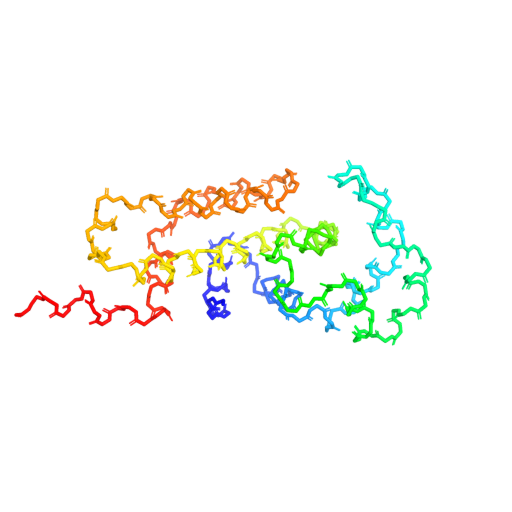ATOM 719 C CA . SER A 1 84 ? 10.173 -1.151 3.467 1.00 71.38 84 SER A CA 1
ATOM 720 C C . SER A 1 84 ? 9.823 0.217 2.880 1.00 71.38 84 SER A C 1
ATOM 722 O O . SER A 1 84 ? 10.391 1.228 3.306 1.00 71.38 84 SER A O 1
ATOM 724 N N . SER A 1 85 ? 8.783 0.279 2.043 1.00 63.09 85 SER A N 1
ATOM 725 C CA . SER A 1 85 ? 8.164 1.503 1.524 1.00 63.09 85 SER A CA 1
ATOM 726 C C . SER A 1 85 ?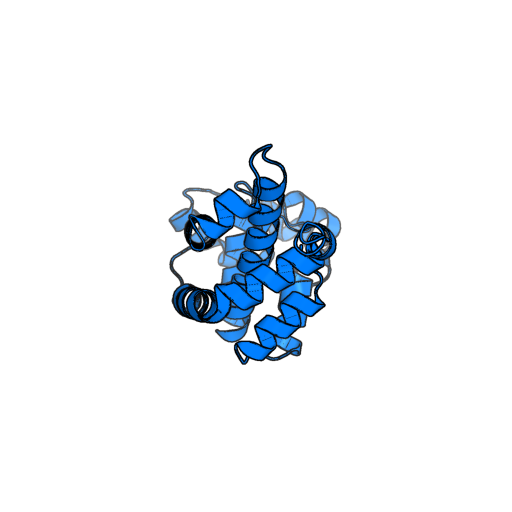 7.524 2.392 2.602 1.00 63.09 85 SER A C 1
ATOM 728 O O . SER A 1 85 ? 7.209 3.548 2.335 1.00 63.09 85 SER A O 1
ATOM 730 N N . ARG A 1 86 ? 7.407 1.944 3.857 1.00 64.50 86 ARG A N 1
ATOM 731 C CA . ARG A 1 86 ? 6.790 2.712 4.957 1.00 64.50 86 ARG A CA 1
ATOM 732 C C . ARG A 1 86 ? 7.778 3.574 5.748 1.00 64.50 86 ARG A C 1
ATOM 734 O O . ARG A 1 86 ? 7.375 4.312 6.647 1.00 64.50 86 ARG A O 1
ATOM 741 N N . THR A 1 87 ? 9.080 3.469 5.472 1.00 65.69 87 THR A N 1
ATOM 742 C CA . THR A 1 87 ? 10.138 4.150 6.244 1.00 65.69 87 THR A CA 1
ATOM 743 C C . THR A 1 87 ? 10.681 5.384 5.521 1.00 65.69 87 THR A C 1
ATOM 745 O O . THR A 1 87 ? 10.573 5.494 4.302 1.00 65.69 87 THR A O 1
ATOM 748 N N . LYS A 1 88 ? 11.328 6.320 6.237 1.00 61.12 88 LYS A N 1
ATOM 749 C CA . LYS A 1 88 ? 12.026 7.458 5.595 1.00 61.12 88 LYS A CA 1
ATOM 750 C C . LYS A 1 88 ? 13.085 6.989 4.583 1.00 61.12 88 LYS A C 1
ATOM 752 O O . LYS A 1 88 ? 13.207 7.587 3.524 1.00 61.12 88 LYS A O 1
ATOM 757 N N . LYS A 1 89 ? 13.777 5.882 4.883 1.00 65.31 89 LYS A N 1
ATOM 758 C CA . LYS A 1 89 ? 14.781 5.246 4.010 1.00 65.31 89 LYS A CA 1
ATOM 759 C C . LYS A 1 89 ? 14.163 4.477 2.829 1.00 65.31 89 LYS A C 1
ATOM 761 O O . LYS A 1 89 ? 14.853 4.176 1.868 1.00 65.31 89 LYS A O 1
ATOM 766 N N . GLY A 1 90 ? 12.859 4.211 2.874 1.00 75.88 90 GLY A N 1
ATOM 767 C CA . GLY A 1 90 ? 12.098 3.484 1.857 1.00 75.88 90 GLY A CA 1
ATOM 768 C C . GLY A 1 90 ? 11.667 4.297 0.644 1.00 75.88 90 GLY A C 1
ATOM 769 O O . GLY A 1 90 ? 10.791 3.845 -0.089 1.00 75.88 90 GLY A O 1
ATOM 770 N N . TYR A 1 91 ? 12.208 5.503 0.446 1.00 77.75 91 TYR A N 1
ATOM 771 C CA . TYR A 1 91 ? 11.788 6.375 -0.653 1.00 77.75 91 TYR A CA 1
ATOM 772 C C . TYR A 1 91 ? 12.012 5.714 -2.019 1.00 77.75 91 TYR A C 1
ATOM 774 O O . TYR A 1 91 ? 11.096 5.693 -2.833 1.00 77.75 91 TYR A O 1
ATOM 782 N N . ALA A 1 92 ? 13.180 5.097 -2.234 1.00 81.25 92 ALA A N 1
ATOM 783 C CA . ALA A 1 92 ? 13.480 4.364 -3.466 1.00 81.25 92 ALA A CA 1
ATOM 784 C C . ALA A 1 92 ? 12.464 3.245 -3.741 1.00 81.25 92 ALA A C 1
ATOM 786 O O . ALA A 1 92 ? 11.997 3.089 -4.865 1.00 81.25 92 ALA A O 1
ATOM 787 N N . VAL A 1 93 ? 12.065 2.515 -2.694 1.00 85.50 93 VAL A N 1
ATOM 788 C CA . VAL A 1 93 ? 11.087 1.426 -2.802 1.00 85.50 93 VAL A CA 1
ATOM 789 C C . VAL A 1 93 ? 9.699 1.964 -3.144 1.00 85.50 93 VAL A C 1
ATOM 791 O O . VAL A 1 93 ? 9.048 1.422 -4.029 1.00 85.50 93 VAL A O 1
ATOM 794 N N . ARG A 1 94 ? 9.253 3.052 -2.498 1.00 85.25 94 ARG A N 1
ATOM 795 C CA . ARG A 1 94 ? 7.978 3.710 -2.840 1.00 85.25 94 ARG A CA 1
ATOM 796 C C . ARG A 1 94 ? 7.959 4.180 -4.282 1.00 85.25 94 ARG A C 1
ATOM 798 O O . ARG A 1 94 ? 6.999 3.911 -4.991 1.00 85.25 94 ARG A O 1
ATOM 805 N N . TYR A 1 95 ? 9.018 4.874 -4.687 1.00 86.69 95 TYR A N 1
ATOM 806 C CA . TYR A 1 95 ? 9.150 5.409 -6.031 1.00 86.69 95 TYR A CA 1
ATOM 807 C C . TYR A 1 95 ? 9.013 4.298 -7.073 1.00 86.69 95 TYR A C 1
ATOM 809 O O . TYR A 1 95 ? 8.158 4.388 -7.950 1.00 86.69 95 TYR A O 1
ATOM 817 N N . ILE A 1 96 ? 9.796 3.223 -6.942 1.00 88.69 96 ILE A N 1
ATOM 818 C CA . ILE A 1 96 ? 9.796 2.165 -7.953 1.00 88.69 96 ILE A CA 1
ATOM 819 C C . ILE A 1 96 ? 8.514 1.324 -7.910 1.00 88.69 96 ILE A C 1
ATOM 821 O O . ILE A 1 96 ? 8.031 0.918 -8.963 1.00 88.69 96 ILE A O 1
ATOM 825 N N . GLN A 1 97 ? 7.911 1.118 -6.729 1.00 91.81 97 GLN A N 1
ATOM 826 C CA . GLN A 1 97 ? 6.591 0.488 -6.605 1.00 91.81 97 GLN A CA 1
ATOM 827 C C . GLN A 1 97 ? 5.509 1.314 -7.299 1.00 91.81 97 GLN A C 1
ATOM 829 O 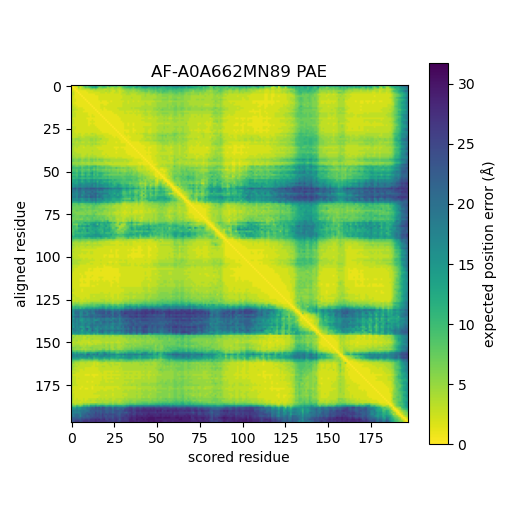O . GLN A 1 97 ? 4.756 0.765 -8.095 1.00 91.81 97 GLN A O 1
ATOM 834 N N . LEU A 1 98 ? 5.438 2.622 -7.037 1.00 90.75 98 LEU A N 1
ATOM 835 C CA . LEU A 1 98 ? 4.455 3.498 -7.674 1.00 90.75 98 LEU A CA 1
ATOM 836 C C . LEU A 1 98 ? 4.662 3.548 -9.185 1.00 90.75 98 LEU A C 1
ATOM 838 O O . LEU A 1 98 ? 3.709 3.344 -9.928 1.00 90.75 98 LEU A O 1
ATOM 842 N N . LYS A 1 99 ? 5.904 3.738 -9.649 1.00 90.94 99 LYS A N 1
ATOM 843 C CA . LYS A 1 99 ? 6.224 3.750 -11.082 1.00 90.94 99 LYS A CA 1
ATOM 844 C C . LYS A 1 99 ? 5.820 2.445 -11.770 1.00 90.94 99 LYS A C 1
ATOM 846 O O . LYS A 1 99 ? 5.269 2.486 -12.864 1.00 90.94 99 LYS A O 1
ATOM 851 N N . PHE A 1 100 ? 6.042 1.306 -11.116 1.00 94.06 100 PHE A N 1
ATOM 852 C CA . PHE A 1 100 ? 5.582 0.006 -11.599 1.00 94.06 100 PHE A CA 1
ATOM 853 C C . PHE A 1 100 ? 4.050 -0.083 -11.658 1.00 94.06 100 PHE A C 1
ATOM 855 O O . PHE A 1 100 ? 3.494 -0.488 -12.674 1.00 94.06 100 PHE A O 1
ATOM 862 N N . LEU A 1 101 ? 3.352 0.320 -10.594 1.00 94.94 101 LEU A N 1
ATOM 863 C CA . LEU A 1 101 ? 1.891 0.228 -10.515 1.00 94.94 101 LEU A CA 1
ATOM 864 C C . LEU A 1 101 ? 1.181 1.182 -11.481 1.00 94.94 101 LEU A C 1
ATOM 866 O O . LEU A 1 101 ? 0.130 0.821 -12.003 1.00 94.94 101 LEU A O 1
ATOM 870 N N . TYR A 1 102 ? 1.780 2.330 -11.809 1.00 92.88 102 TYR A N 1
ATOM 871 C CA . TYR A 1 102 ? 1.282 3.200 -12.878 1.00 92.88 102 TYR A CA 1
ATOM 872 C C . TYR A 1 102 ? 1.206 2.485 -14.232 1.00 92.88 102 TYR A C 1
ATOM 874 O O . TYR A 1 102 ? 0.291 2.761 -15.001 1.00 92.88 102 TYR A O 1
ATOM 882 N N . GLN A 1 103 ? 2.102 1.530 -14.513 1.00 94.12 103 GLN A N 1
ATOM 883 C CA . GLN A 1 103 ? 2.024 0.729 -15.742 1.00 94.12 103 GLN A CA 1
ATOM 884 C C . GLN A 1 103 ? 0.856 -0.261 -15.739 1.00 94.12 103 GLN A C 1
ATOM 886 O O . GLN A 1 103 ? 0.463 -0.739 -16.799 1.00 94.12 103 GLN A O 1
ATOM 891 N N . LYS A 1 104 ? 0.315 -0.592 -14.560 1.00 95.25 104 LYS A N 1
ATOM 892 C CA . LYS A 1 104 ? -0.815 -1.516 -14.408 1.00 95.25 104 LYS A CA 1
ATOM 893 C C . LYS A 1 104 ? -2.167 -0.797 -14.399 1.00 95.25 104 LYS A C 1
ATOM 895 O O . LYS A 1 104 ? -3.169 -1.415 -14.733 1.00 95.25 104 LYS A O 1
ATOM 900 N N . GLY A 1 105 ? -2.195 0.489 -14.046 1.00 95.06 105 GLY A N 1
ATOM 901 C CA . GLY A 1 105 ? -3.379 1.346 -14.137 1.00 95.06 105 GLY A CA 1
ATOM 902 C C . GLY A 1 105 ? -3.748 2.045 -12.827 1.00 95.06 105 GLY A C 1
ATOM 903 O O . GLY A 1 105 ? -3.217 1.748 -11.758 1.00 95.06 105 GLY A O 1
ATOM 904 N N . SER A 1 106 ? -4.691 2.987 -12.915 1.00 94.12 106 SER A N 1
ATOM 905 C CA . SER A 1 106 ? -5.053 3.880 -11.802 1.00 94.12 106 SER A CA 1
ATOM 906 C C . SER A 1 106 ? -5.580 3.130 -10.569 1.00 94.12 106 SER A C 1
ATOM 908 O O . SER A 1 106 ? -5.256 3.492 -9.439 1.00 94.12 106 SER A O 1
ATOM 910 N N . GLU A 1 107 ? -6.325 2.033 -10.748 1.00 95.88 107 GLU A N 1
ATOM 911 C CA . GLU A 1 107 ? -6.828 1.224 -9.625 1.00 95.88 107 GLU A CA 1
ATOM 912 C C . GLU A 1 107 ? -5.703 0.640 -8.760 1.00 95.88 107 GLU A C 1
ATOM 914 O O . GLU A 1 107 ? -5.794 0.658 -7.533 1.00 95.88 107 GLU A O 1
ATOM 919 N N . TYR A 1 108 ? -4.603 0.197 -9.375 1.00 96.62 108 TYR A N 1
ATOM 920 C CA . TYR A 1 108 ? -3.432 -0.320 -8.663 1.00 96.62 108 TYR A CA 1
ATOM 921 C C . TYR A 1 108 ? -2.756 0.759 -7.813 1.00 96.62 108 TYR A C 1
ATOM 923 O O . TYR A 1 108 ? -2.294 0.498 -6.700 1.00 96.62 108 TYR A O 1
ATOM 931 N N . VAL A 1 109 ? -2.715 1.989 -8.325 1.00 94.62 109 VAL A N 1
ATOM 932 C CA . VAL A 1 109 ? -2.147 3.142 -7.623 1.00 94.62 109 VAL A CA 1
ATOM 933 C C . VAL A 1 109 ? -3.051 3.559 -6.458 1.00 94.62 109 VAL A C 1
ATOM 935 O O . VAL A 1 109 ? -2.558 3.758 -5.345 1.00 94.62 109 VAL A O 1
ATOM 938 N N . LYS A 1 110 ? -4.374 3.606 -6.663 1.00 95.12 110 LYS A N 1
ATOM 939 C CA . LYS A 1 110 ? -5.359 3.841 -5.592 1.00 95.12 110 LYS A CA 1
ATOM 940 C C . LYS A 1 110 ? -5.244 2.788 -4.488 1.00 95.12 110 LYS A C 1
ATOM 942 O O . LYS A 1 110 ? -5.116 3.145 -3.319 1.00 95.12 110 LYS A O 1
ATOM 947 N N . ALA A 1 111 ? -5.189 1.505 -4.846 1.00 96.00 111 ALA A N 1
ATOM 948 C CA . ALA A 1 111 ? -5.022 0.410 -3.890 1.00 96.00 111 ALA A CA 1
ATOM 949 C C . ALA A 1 111 ? -3.737 0.559 -3.061 1.00 96.00 111 ALA A C 1
ATOM 951 O O . ALA A 1 111 ? -3.743 0.345 -1.849 1.00 96.00 111 ALA A O 1
ATOM 952 N N . TRP A 1 112 ? -2.639 0.991 -3.691 1.00 94.50 112 TRP A N 1
ATOM 953 C CA . TRP A 1 112 ? -1.372 1.225 -3.000 1.00 94.50 112 TRP A CA 1
ATOM 954 C C . TRP A 1 112 ? -1.491 2.348 -1.971 1.00 94.50 112 TRP A C 1
ATOM 956 O O . TRP A 1 112 ? -1.076 2.185 -0.822 1.00 94.50 112 TRP A O 1
ATOM 966 N N . PHE A 1 113 ? -2.111 3.470 -2.340 1.00 92.94 113 PHE A N 1
ATOM 967 C CA . PHE A 1 113 ? -2.356 4.568 -1.407 1.00 92.94 113 PHE A CA 1
ATOM 968 C C . PHE A 1 113 ? -3.263 4.167 -0.253 1.00 92.94 113 PHE A C 1
ATOM 970 O O . PHE A 1 113 ? -2.942 4.472 0.89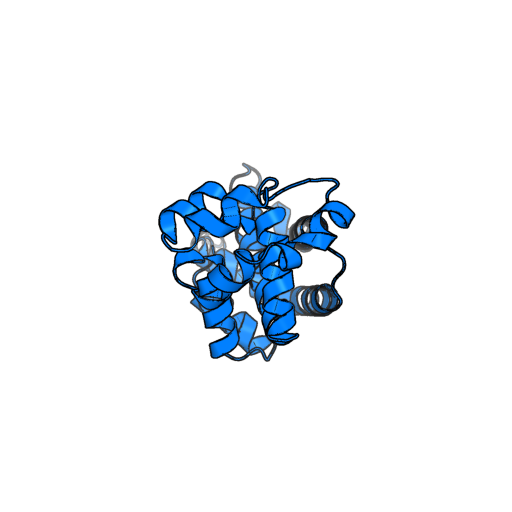8 1.00 92.94 113 PHE A O 1
ATOM 977 N N . LEU A 1 114 ? -4.359 3.467 -0.547 1.00 94.75 114 LEU A N 1
ATOM 978 C CA . LEU A 1 114 ? -5.300 3.003 0.464 1.00 94.75 114 LEU A CA 1
ATOM 979 C C . LEU A 1 114 ? -4.605 2.069 1.457 1.00 94.75 114 LEU A C 1
ATOM 981 O O . LEU A 1 114 ? -4.748 2.236 2.669 1.00 94.75 114 LEU A O 1
ATOM 985 N N . HIS A 1 115 ? -3.781 1.144 0.958 1.00 93.75 115 HIS A N 1
ATOM 986 C CA . HIS A 1 115 ? -2.991 0.260 1.800 1.00 93.75 115 HIS A CA 1
ATOM 987 C C . HIS A 1 115 ? -2.119 1.061 2.773 1.00 93.75 115 HIS A C 1
ATOM 989 O O . HIS A 1 115 ? -2.238 0.883 3.987 1.00 93.75 115 HIS A O 1
ATOM 995 N N . HIS A 1 116 ? -1.291 1.986 2.270 1.00 90.44 116 HIS A N 1
ATOM 996 C CA . HIS A 1 116 ? -0.407 2.803 3.114 1.00 90.44 116 HIS A CA 1
ATOM 997 C C . HIS A 1 116 ? -1.168 3.707 4.082 1.00 90.44 116 HIS A C 1
ATOM 999 O O . HIS A 1 116 ? -0.703 3.912 5.209 1.00 90.44 116 HIS A O 1
ATOM 1005 N N . PHE A 1 117 ? -2.330 4.225 3.678 1.00 92.19 117 PHE A N 1
ATOM 1006 C CA . PHE A 1 117 ? -3.210 4.997 4.547 1.00 92.19 117 PHE A CA 1
ATOM 1007 C C . PHE A 1 117 ? -3.657 4.169 5.753 1.00 92.19 117 PHE A C 1
ATOM 1009 O O . PHE A 1 117 ? -3.363 4.550 6.888 1.00 92.19 117 PHE A O 1
ATOM 1016 N N . LEU A 1 118 ? -4.297 3.018 5.520 1.00 93.50 118 LEU A N 1
ATOM 1017 C CA . LEU A 1 118 ? -4.813 2.132 6.572 1.00 93.50 118 LEU A CA 1
ATOM 1018 C C . LEU A 1 118 ? -3.693 1.697 7.524 1.00 93.50 118 LEU A C 1
ATOM 1020 O O . LEU A 1 118 ? -3.835 1.664 8.752 1.00 93.50 118 LEU A O 1
ATOM 1024 N N . ASP A 1 119 ? -2.520 1.448 6.955 1.00 90.69 119 ASP A N 1
ATOM 1025 C CA . ASP A 1 119 ? -1.336 1.082 7.699 1.00 90.69 119 ASP A CA 1
ATOM 1026 C C . ASP A 1 119 ? -0.781 2.202 8.583 1.00 90.69 119 ASP A C 1
ATOM 1028 O O . ASP A 1 119 ? -0.307 1.968 9.706 1.00 90.69 119 ASP A O 1
ATOM 1032 N N . CYS A 1 120 ? -0.799 3.430 8.073 1.00 87.75 120 CYS A N 1
ATOM 1033 C CA . CYS A 1 120 ? -0.386 4.621 8.799 1.00 87.75 120 CYS A CA 1
ATOM 1034 C C . CYS A 1 120 ? -1.418 5.005 9.871 1.00 87.75 120 CYS A C 1
ATOM 1036 O O . CYS A 1 120 ? -1.026 5.378 10.984 1.00 87.75 120 CYS A O 1
ATOM 1038 N N . ALA A 1 121 ? -2.710 4.836 9.582 1.00 89.06 121 ALA A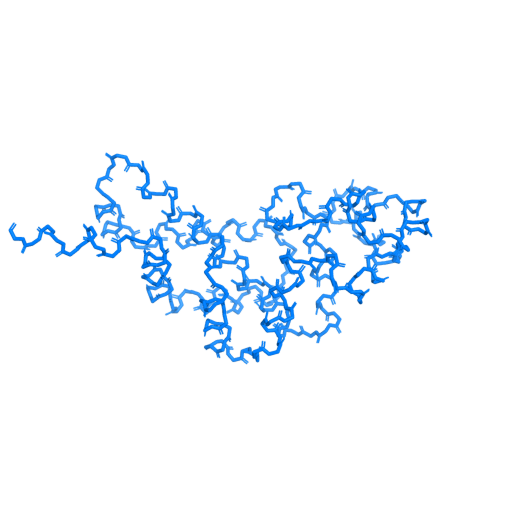 N 1
ATOM 1039 C CA . ALA A 1 121 ? -3.815 5.038 10.509 1.00 89.06 121 ALA A CA 1
ATOM 1040 C C . ALA A 1 121 ? -3.683 4.118 11.724 1.00 89.06 121 ALA A C 1
ATOM 1042 O O . ALA A 1 121 ? -3.558 4.611 12.847 1.00 89.06 121 ALA A O 1
ATOM 1043 N N . LYS A 1 122 ? -3.543 2.799 11.524 1.00 88.31 122 LYS A N 1
ATOM 1044 C CA . LYS A 1 122 ? -3.346 1.850 12.635 1.00 88.31 122 LYS A CA 1
ATOM 1045 C C . LYS A 1 122 ? -2.124 2.178 13.484 1.00 88.31 122 LYS A C 1
ATOM 1047 O O . LYS A 1 122 ? -2.192 2.128 14.711 1.00 88.31 122 LYS A O 1
ATOM 1052 N N . LYS A 1 123 ? -0.996 2.535 12.859 1.00 85.38 123 LYS A N 1
ATOM 1053 C CA . LYS A 1 123 ? 0.218 2.937 13.592 1.00 85.38 123 LYS A CA 1
ATOM 1054 C C . LYS A 1 123 ? 0.001 4.213 14.406 1.00 85.38 123 LYS A C 1
ATOM 1056 O O . LYS A 1 123 ? 0.497 4.296 15.527 1.00 85.38 123 LYS A O 1
ATOM 1061 N N . THR A 1 124 ? -0.703 5.195 13.850 1.00 83.94 124 THR A N 1
ATOM 1062 C CA . THR A 1 124 ? -0.989 6.467 14.525 1.00 83.94 124 THR A CA 1
ATOM 1063 C C . THR A 1 124 ? -1.941 6.249 15.700 1.00 83.94 124 THR A C 1
ATOM 1065 O O . THR A 1 124 ? -1.599 6.624 16.819 1.00 83.94 124 THR A O 1
ATOM 1068 N N . LEU A 1 125 ? -3.047 5.533 15.492 1.00 81.25 125 LEU A N 1
ATOM 1069 C CA . LEU A 1 125 ? -4.020 5.211 16.540 1.00 81.25 125 LEU A CA 1
ATOM 1070 C C . LEU A 1 125 ? -3.390 4.391 17.677 1.00 81.25 125 LEU A C 1
ATOM 1072 O O . LEU A 1 125 ? -3.539 4.758 18.839 1.00 81.25 125 LEU A O 1
ATOM 1076 N N . LYS A 1 126 ? -2.568 3.379 17.361 1.00 82.62 126 LYS A N 1
ATOM 1077 C CA . LYS A 1 126 ? -1.825 2.585 18.361 1.00 82.62 126 LYS A CA 1
ATOM 1078 C C . LYS A 1 126 ? -0.830 3.406 19.194 1.00 82.62 126 LYS A C 1
ATOM 1080 O O . LYS A 1 126 ? -0.478 3.010 20.301 1.00 82.62 126 LYS A O 1
ATOM 1085 N N . ARG A 1 127 ? -0.277 4.496 18.653 1.00 78.31 127 ARG A N 1
ATOM 1086 C CA . ARG A 1 127 ? 0.622 5.383 19.415 1.00 78.31 127 ARG A CA 1
ATOM 1087 C C . ARG A 1 127 ? -0.161 6.288 20.352 1.00 78.31 127 ARG A C 1
ATOM 1089 O O . ARG A 1 127 ? 0.287 6.519 21.468 1.00 78.31 127 ARG A O 1
ATOM 1096 N N . LEU A 1 128 ? -1.300 6.794 19.891 1.00 71.56 128 LEU A N 1
ATOM 1097 C CA . LEU A 1 128 ? -2.170 7.651 20.688 1.00 71.56 128 LEU A CA 1
ATOM 1098 C C . LEU A 1 128 ? -2.786 6.886 21.863 1.00 71.56 128 LEU A C 1
ATOM 1100 O O . LEU A 1 128 ? -2.812 7.413 22.967 1.00 71.56 128 LEU A O 1
ATOM 1104 N N . SER A 1 129 ? -3.165 5.623 21.665 1.00 67.31 129 SER A N 1
ATOM 1105 C CA . SER A 1 129 ? -3.734 4.765 22.714 1.00 67.31 129 SER A CA 1
ATOM 1106 C C . SER A 1 129 ? -2.771 4.392 23.850 1.00 67.31 129 SER A C 1
ATOM 1108 O O . SER A 1 129 ? -3.187 3.756 24.813 1.00 67.31 129 SER A O 1
ATOM 1110 N N . LYS A 1 130 ? -1.483 4.742 23.737 1.00 66.81 130 LYS A N 1
ATOM 1111 C CA . LYS A 1 130 ? -0.458 4.512 24.767 1.00 66.81 130 LYS A CA 1
ATOM 1112 C C . LYS A 1 130 ? -0.185 5.724 25.658 1.00 66.81 130 LYS A C 1
ATOM 1114 O O . LYS A 1 130 ? 0.593 5.591 26.595 1.00 66.81 130 LYS A O 1
ATOM 1119 N N . LYS A 1 131 ? -0.724 6.904 25.340 1.00 62.16 131 LYS A N 1
ATOM 1120 C CA . LYS A 1 131 ? -0.537 8.092 26.182 1.00 62.16 131 LYS A CA 1
ATOM 1121 C C . LYS A 1 131 ? -1.428 7.958 27.422 1.00 62.16 131 LYS A C 1
ATOM 1123 O O . LYS A 1 131 ? -2.590 7.608 27.269 1.00 62.16 131 LYS A O 1
ATOM 1128 N N . GLU A 1 132 ? -0.896 8.242 28.613 1.00 52.09 132 GLU A N 1
ATOM 1129 C CA . GLU A 1 132 ? -1.599 8.244 29.919 1.00 52.09 132 GLU A CA 1
ATOM 1130 C C . GLU A 1 132 ? -2.600 9.410 30.069 1.00 52.09 132 GLU A C 1
ATOM 1132 O O . GLU A 1 132 ? -2.752 10.008 31.126 1.00 52.09 132 GLU A O 1
ATOM 1137 N N . VAL A 1 133 ? -3.276 9.768 28.985 1.00 56.72 133 VAL A N 1
ATOM 1138 C CA . VAL A 1 133 ? -4.440 10.655 28.981 1.00 56.72 133 VAL A CA 1
ATOM 1139 C C . VAL A 1 133 ? -5.599 9.774 28.551 1.00 56.72 133 VAL A C 1
ATOM 1141 O O . VAL A 1 133 ? -5.403 8.921 27.678 1.00 56.72 133 VAL A O 1
ATOM 1144 N N . SER A 1 134 ? -6.785 9.941 29.144 1.00 59.50 134 SER A N 1
ATOM 1145 C CA . SER A 1 134 ? -7.956 9.169 28.735 1.00 59.50 134 SER A CA 1
ATOM 1146 C C . SER A 1 134 ? -8.109 9.290 27.223 1.00 59.50 134 SER A C 1
ATOM 1148 O O . SER A 1 134 ? -8.356 10.358 26.665 1.00 59.50 134 SER A O 1
ATOM 1150 N N . TYR A 1 135 ? -7.904 8.178 26.522 1.00 56.41 135 TYR A N 1
ATOM 1151 C CA . TYR A 1 135 ? -7.979 8.143 25.067 1.00 56.41 135 TYR A CA 1
ATOM 1152 C C . TYR A 1 135 ? -9.363 8.607 24.575 1.00 56.41 135 TYR A C 1
ATOM 1154 O O . TYR A 1 135 ? -9.484 9.154 23.478 1.00 56.41 135 TYR A O 1
ATOM 1162 N N . ARG A 1 136 ? -10.383 8.462 25.436 1.00 54.28 136 ARG A N 1
ATOM 1163 C CA . ARG A 1 136 ? -11.740 8.989 25.272 1.00 54.28 136 ARG A CA 1
ATOM 1164 C C . ARG A 1 136 ? -11.746 10.520 25.214 1.00 54.28 136 ARG A C 1
ATOM 1166 O O . ARG A 1 136 ? -12.335 11.069 24.295 1.00 54.28 136 ARG A O 1
ATOM 1173 N N . GLU A 1 137 ? -11.025 11.207 26.097 1.00 60.31 137 GLU A N 1
ATOM 1174 C CA . GLU A 1 137 ? -10.952 12.677 26.117 1.00 60.31 137 GLU A CA 1
ATOM 1175 C C . GLU A 1 137 ? -10.283 13.238 24.860 1.00 60.31 137 GLU A C 1
ATOM 1177 O O . GLU A 1 137 ? -10.795 14.188 24.273 1.00 60.31 137 GLU A O 1
ATOM 1182 N N . ILE A 1 138 ? -9.191 12.628 24.380 1.00 59.78 138 ILE A N 1
ATOM 1183 C CA . ILE A 1 138 ? -8.500 13.071 23.152 1.00 59.78 138 ILE A CA 1
ATOM 1184 C C . ILE A 1 138 ? -9.378 12.861 21.910 1.00 59.78 138 ILE A C 1
ATOM 1186 O O . ILE A 1 138 ? -9.419 13.721 21.030 1.00 59.78 138 ILE A O 1
ATOM 1190 N N . LEU A 1 139 ? -10.081 11.727 21.820 1.00 57.50 139 LEU A N 1
ATOM 1191 C CA . LEU A 1 139 ? -10.933 11.424 20.668 1.00 57.50 139 LEU A CA 1
ATOM 1192 C C . LEU A 1 139 ? -12.236 12.227 20.648 1.00 57.50 139 LEU A C 1
ATOM 1194 O O . LEU A 1 139 ? -12.651 12.644 19.569 1.00 57.50 139 LEU A O 1
ATOM 1198 N N . VAL A 1 140 ? -12.861 12.441 21.810 1.00 56.59 140 VAL A N 1
ATOM 1199 C CA . VAL A 1 140 ? -14.088 13.241 21.943 1.00 56.59 140 VAL A CA 1
ATOM 1200 C C . VAL A 1 140 ? -13.794 14.714 21.681 1.00 56.59 140 VAL A C 1
ATOM 1202 O O . VAL A 1 140 ? -14.556 15.373 20.981 1.00 56.59 140 VAL A O 1
ATOM 1205 N N . SER A 1 141 ? -12.666 15.226 22.178 1.00 55.06 141 SER A N 1
ATOM 1206 C CA . SER A 1 141 ? -12.291 16.623 21.946 1.00 55.06 141 SER A CA 1
ATOM 1207 C C . SER A 1 141 ? -11.786 16.887 20.523 1.00 55.06 141 SER A C 1
ATOM 1209 O O . SER A 1 141 ? -11.933 18.006 20.040 1.00 55.06 141 SER A O 1
ATOM 1211 N N . HIS A 1 142 ? -11.203 15.894 19.831 1.00 55.34 142 HIS A N 1
ATOM 1212 C CA . HIS A 1 142 ? -10.631 16.112 18.499 1.00 55.34 142 HIS A CA 1
ATOM 1213 C C . HIS A 1 142 ? -10.740 14.899 17.538 1.00 55.34 142 HIS A C 1
ATOM 1215 O O . HIS A 1 142 ? -9.728 14.270 17.197 1.00 55.34 142 HIS A O 1
ATOM 1221 N N . PRO A 1 143 ? -11.936 14.596 16.997 1.00 56.72 143 PRO A N 1
ATOM 1222 C CA . PRO A 1 143 ? -12.152 13.462 16.084 1.00 56.72 143 PRO A CA 1
ATOM 1223 C C . PRO A 1 143 ? -11.275 13.488 14.811 1.00 56.72 143 PRO A C 1
ATOM 1225 O O . PRO A 1 143 ? -10.906 12.430 14.287 1.00 56.72 143 PRO A O 1
ATOM 1228 N N . TRP A 1 144 ? -10.864 14.680 14.366 1.00 56.19 144 TRP A N 1
ATOM 1229 C CA . TRP A 1 144 ? -10.035 14.932 13.175 1.00 56.19 144 TRP A CA 1
ATOM 1230 C C . TRP A 1 144 ? -8.523 14.839 13.422 1.00 56.19 144 TRP A C 1
ATOM 1232 O O . TRP A 1 144 ? -7.742 14.716 12.478 1.00 56.19 144 TRP A O 1
ATOM 1242 N N . PHE A 1 145 ? -8.088 14.877 14.687 1.00 61.28 145 PHE A N 1
ATOM 1243 C CA . PHE A 1 145 ? -6.682 15.083 15.068 1.00 61.28 145 PHE A CA 1
ATOM 1244 C C . PHE A 1 145 ? -5.751 13.942 14.647 1.00 61.28 145 PHE A C 1
ATOM 1246 O O . PHE A 1 145 ? -4.536 14.098 14.629 1.00 61.28 145 PHE A O 1
ATOM 1253 N N . SER A 1 146 ? -6.310 12.791 14.262 1.00 75.31 146 SER A N 1
ATOM 1254 C CA . SER A 1 146 ? -5.538 11.671 13.716 1.00 75.31 146 SER A CA 1
ATOM 1255 C C . SER A 1 146 ? -5.642 11.520 12.197 1.00 75.31 146 SER A C 1
ATOM 1257 O O . SER A 1 146 ? -4.686 11.022 11.603 1.00 75.31 146 SER A O 1
ATOM 1259 N N . LEU A 1 147 ? -6.721 11.983 11.553 1.00 83.25 147 LEU A N 1
ATOM 1260 C CA . LEU A 1 147 ? -6.876 11.883 10.098 1.00 83.25 147 LEU A CA 1
ATOM 1261 C C . LEU A 1 147 ? -5.870 12.780 9.376 1.00 83.25 147 LEU A C 1
ATOM 1263 O O . LEU A 1 147 ? -5.098 12.296 8.548 1.00 83.25 147 LEU A O 1
ATOM 1267 N N . GLU A 1 148 ? -5.816 14.062 9.744 1.00 85.12 148 GLU A N 1
ATOM 1268 C CA . GLU A 1 148 ? -4.887 15.023 9.134 1.00 85.12 148 GLU A CA 1
ATOM 1269 C C . GLU A 1 148 ? -3.431 14.618 9.348 1.00 85.12 148 GLU A C 1
ATOM 1271 O O . GLU A 1 148 ? -2.594 14.737 8.457 1.00 85.12 148 GLU A O 1
ATOM 1276 N N . ASP A 1 149 ? -3.118 14.055 10.511 1.00 81.75 149 ASP A N 1
ATOM 1277 C CA . ASP A 1 149 ? -1.790 13.535 10.817 1.00 81.75 149 ASP A CA 1
ATOM 1278 C C . ASP A 1 149 ? -1.406 12.341 9.934 1.00 81.75 149 ASP A C 1
ATOM 1280 O O . ASP A 1 149 ? -0.237 12.187 9.557 1.00 81.75 149 ASP A O 1
ATOM 1284 N N . VAL A 1 150 ? -2.367 11.468 9.625 1.00 84.88 150 VAL A N 1
ATOM 1285 C CA . VAL A 1 150 ? -2.173 10.328 8.725 1.00 84.88 150 VAL A CA 1
ATOM 1286 C C . VAL A 1 150 ? -2.024 10.817 7.287 1.00 84.88 150 VAL A C 1
ATOM 1288 O O . VAL A 1 150 ? -1.055 10.430 6.632 1.00 84.88 150 VAL A O 1
ATOM 1291 N N . LEU A 1 151 ? -2.896 11.714 6.824 1.00 87.69 151 LEU A N 1
ATOM 1292 C CA . LEU A 1 151 ? -2.839 12.308 5.487 1.00 87.69 151 LEU A CA 1
ATOM 1293 C C . LEU A 1 151 ? -1.552 13.108 5.275 1.00 87.69 151 LEU A C 1
ATOM 1295 O O . LEU A 1 151 ? -0.876 12.927 4.268 1.00 87.69 151 LEU A O 1
ATOM 1299 N N . LYS A 1 152 ? -1.129 13.913 6.252 1.00 85.44 152 LYS A N 1
ATOM 1300 C CA . LYS A 1 152 ? 0.137 14.661 6.223 1.00 85.44 152 LYS A CA 1
ATOM 1301 C C . LYS A 1 152 ? 1.347 13.740 6.160 1.00 85.44 152 LYS A C 1
ATOM 1303 O O . LYS A 1 152 ? 2.313 14.041 5.455 1.00 85.44 152 LYS A O 1
ATOM 1308 N N . LYS A 1 153 ? 1.329 12.619 6.893 1.00 80.75 153 LYS A N 1
ATOM 1309 C CA . LYS A 1 153 ? 2.373 11.592 6.773 1.00 80.75 153 LYS A CA 1
ATOM 1310 C C . LYS A 1 153 ? 2.351 10.989 5.381 1.00 80.75 153 LYS A C 1
ATOM 1312 O O . LYS A 1 153 ? 3.411 10.937 4.776 1.00 80.75 153 LYS A O 1
ATOM 1317 N N . LEU A 1 154 ? 1.187 10.597 4.871 1.00 80.50 154 LEU A N 1
ATOM 1318 C CA . LEU A 1 154 ? 1.065 9.976 3.558 1.00 80.50 154 LEU A CA 1
ATOM 1319 C C . LEU A 1 154 ? 1.534 10.926 2.452 1.00 80.50 154 LEU A C 1
ATOM 1321 O O . LEU A 1 154 ? 2.419 10.548 1.700 1.00 80.50 154 LEU A O 1
ATOM 1325 N N . ARG A 1 155 ? 1.081 12.186 2.450 1.00 81.25 155 ARG A N 1
ATOM 1326 C CA . ARG A 1 155 ? 1.450 13.239 1.487 1.00 81.25 155 ARG A CA 1
ATOM 1327 C C . ARG A 1 155 ? 2.961 13.484 1.412 1.00 81.25 155 ARG A C 1
ATOM 1329 O O . ARG A 1 155 ? 3.495 13.701 0.335 1.00 81.25 155 ARG A O 1
ATOM 1336 N N . ARG A 1 156 ? 3.679 13.390 2.539 1.00 74.50 156 ARG A N 1
ATOM 1337 C CA . ARG A 1 156 ? 5.155 13.500 2.586 1.00 74.50 156 ARG A CA 1
ATOM 1338 C C . ARG A 1 156 ? 5.886 12.305 1.970 1.00 74.50 156 ARG A C 1
ATOM 1340 O O . ARG A 1 156 ? 7.087 12.386 1.732 1.00 74.50 156 ARG A O 1
ATOM 1347 N N . LEU A 1 157 ? 5.206 11.175 1.807 1.00 63.94 157 LEU A N 1
ATOM 1348 C CA . LEU A 1 157 ? 5.791 9.938 1.296 1.00 63.94 157 LEU A CA 1
ATOM 1349 C C . LEU A 1 157 ? 5.661 9.822 -0.228 1.00 63.94 157 LEU A C 1
ATOM 1351 O O . LEU A 1 157 ? 6.236 8.884 -0.783 1.00 63.94 157 LEU A O 1
ATOM 1355 N N . VAL A 1 158 ? 4.963 10.751 -0.890 1.00 62.62 158 VAL A N 1
ATOM 1356 C CA . VAL A 1 158 ? 4.581 10.640 -2.302 1.00 62.62 158 VAL A CA 1
ATOM 1357 C C . VAL A 1 158 ? 5.155 11.753 -3.175 1.00 62.62 158 VAL A C 1
ATOM 1359 O O . VAL A 1 158 ? 5.299 12.894 -2.745 1.00 62.62 158 VAL A O 1
ATOM 1362 N N . VAL A 1 159 ? 5.402 11.411 -4.438 1.00 64.62 159 VAL A N 1
ATOM 1363 C CA . VAL A 1 159 ? 5.374 12.355 -5.565 1.00 64.62 159 VAL A CA 1
ATOM 1364 C C . VAL A 1 159 ? 3.903 12.742 -5.821 1.00 64.62 159 VAL A C 1
ATOM 1366 O O . VAL A 1 159 ? 3.044 11.877 -5.648 1.00 64.62 159 VAL A O 1
ATOM 1369 N N . PRO A 1 160 ? 3.567 13.988 -6.205 1.00 63.75 160 PRO A N 1
ATOM 1370 C CA . PRO A 1 160 ? 2.187 14.364 -6.520 1.00 63.75 160 PRO A CA 1
ATOM 1371 C C . PRO A 1 160 ? 1.536 13.370 -7.495 1.00 63.75 160 PRO A C 1
ATOM 1373 O O . PRO A 1 160 ? 2.062 13.128 -8.579 1.00 63.75 160 PRO A O 1
ATOM 1376 N N . ALA A 1 161 ? 0.423 12.771 -7.075 1.00 75.88 161 ALA A N 1
ATOM 1377 C CA . ALA A 1 161 ? -0.324 11.752 -7.807 1.00 75.88 161 ALA A CA 1
ATOM 1378 C C . ALA A 1 161 ? -1.804 12.121 -7.763 1.00 75.88 161 ALA A C 1
ATOM 1380 O O . ALA A 1 161 ? -2.314 12.428 -6.684 1.00 75.88 161 ALA A O 1
ATOM 1381 N N . GLN A 1 162 ? -2.504 12.088 -8.896 1.00 85.69 162 GLN A N 1
ATOM 1382 C CA . GLN A 1 162 ? -3.921 12.453 -8.923 1.00 85.69 162 GLN A CA 1
ATOM 1383 C C . GLN A 1 162 ? -4.756 11.475 -8.078 1.00 85.69 162 GLN A C 1
ATOM 1385 O O . GLN A 1 162 ? -5.661 11.880 -7.353 1.00 85.69 162 GLN A O 1
ATOM 1390 N N . GLU A 1 163 ? -4.378 10.197 -8.086 1.00 91.25 163 GLU A N 1
ATOM 1391 C CA . GLU A 1 163 ? -4.963 9.119 -7.288 1.00 91.25 163 GLU A CA 1
ATOM 1392 C C . GLU A 1 163 ? -4.920 9.386 -5.786 1.00 91.25 163 GLU A C 1
ATOM 1394 O O . GLU A 1 163 ? -5.811 8.935 -5.071 1.00 91.25 163 GLU A O 1
ATOM 1399 N N . PHE A 1 164 ? -3.929 10.138 -5.300 1.00 89.25 164 PHE A N 1
ATOM 1400 C CA . PHE A 1 164 ? -3.862 10.495 -3.887 1.00 89.25 164 PHE A CA 1
ATOM 1401 C C . PHE A 1 164 ? -5.063 11.350 -3.463 1.00 89.25 164 PHE A C 1
ATOM 1403 O O . PHE A 1 164 ? -5.571 11.152 -2.364 1.00 89.25 164 PHE A O 1
ATOM 1410 N N . TYR A 1 165 ? -5.552 12.249 -4.322 1.00 89.94 165 TYR A N 1
ATOM 1411 C CA . TYR A 1 165 ? -6.705 13.095 -3.996 1.00 89.94 165 TYR A CA 1
ATOM 1412 C C . TYR A 1 165 ? -7.997 12.283 -3.901 1.00 89.94 165 TYR A C 1
ATOM 1414 O O . TYR A 1 165 ? -8.747 12.453 -2.948 1.00 89.94 165 TYR A O 1
ATOM 1422 N N . PHE A 1 166 ? -8.195 11.304 -4.791 1.00 91.75 166 PHE A N 1
ATOM 1423 C CA . PHE A 1 166 ? -9.317 10.364 -4.674 1.00 91.75 166 PHE A CA 1
ATOM 1424 C C . PHE A 1 166 ? -9.290 9.597 -3.349 1.00 91.75 166 PHE A C 1
ATOM 1426 O O . PHE A 1 166 ? -10.333 9.314 -2.764 1.00 91.75 166 PHE A O 1
ATOM 1433 N N . ILE A 1 167 ? -8.092 9.248 -2.877 1.00 92.38 167 ILE A N 1
ATOM 1434 C CA . ILE A 1 167 ? -7.913 8.557 -1.601 1.00 92.38 167 ILE A CA 1
ATOM 1435 C C . ILE A 1 167 ? -8.198 9.505 -0.450 1.00 92.38 167 ILE A C 1
ATOM 1437 O O . ILE A 1 167 ? -8.887 9.108 0.480 1.00 92.38 167 ILE A O 1
ATOM 1441 N N . GLU A 1 168 ? -7.697 10.738 -0.512 1.00 91.88 168 GLU A N 1
ATOM 1442 C CA . GLU A 1 168 ? -7.956 11.771 0.488 1.00 91.88 168 GLU A CA 1
ATOM 1443 C C . GLU A 1 168 ? -9.460 12.031 0.652 1.00 91.88 168 GLU A C 1
ATOM 1445 O O . GLU A 1 168 ? -9.954 11.983 1.777 1.00 91.88 168 GLU A O 1
ATOM 1450 N N . ASP A 1 169 ? -10.195 12.210 -0.444 1.00 93.81 169 ASP A N 1
ATOM 1451 C CA . ASP A 1 169 ? -11.645 12.425 -0.414 1.00 93.81 169 ASP A CA 1
ATOM 1452 C C . ASP A 1 169 ? -12.384 11.205 0.153 1.00 93.81 169 ASP A C 1
ATOM 1454 O O . ASP A 1 169 ? -13.219 11.334 1.053 1.00 93.81 169 ASP A O 1
ATOM 1458 N N . PHE A 1 170 ? -12.024 10.002 -0.304 1.00 95.62 170 PHE A N 1
ATOM 1459 C CA . PHE A 1 170 ? -12.629 8.756 0.165 1.00 95.62 170 PHE A CA 1
ATOM 1460 C C . PHE A 1 170 ? -12.425 8.545 1.670 1.00 95.62 170 PHE A C 1
ATOM 1462 O O . PHE A 1 170 ? -13.376 8.280 2.406 1.00 95.62 170 PHE A O 1
ATOM 1469 N N . VAL A 1 171 ? -11.192 8.685 2.165 1.00 93.38 171 VAL A N 1
ATOM 1470 C CA . VAL A 1 171 ? -10.914 8.448 3.588 1.00 93.38 171 VAL A CA 1
ATOM 1471 C C . VAL A 1 171 ? -11.507 9.532 4.474 1.00 93.38 171 VAL A C 1
ATOM 1473 O O . VAL A 1 171 ? -11.830 9.231 5.616 1.00 93.38 171 VAL A O 1
ATOM 1476 N N . ARG A 1 172 ? -11.685 10.762 3.973 1.00 92.25 172 ARG A N 1
ATOM 1477 C CA . ARG A 1 172 ? -12.428 11.819 4.675 1.00 92.25 172 ARG A CA 1
ATOM 1478 C C . ARG A 1 172 ? -13.899 11.452 4.822 1.00 92.25 172 ARG A C 1
ATOM 1480 O O . ARG A 1 172 ? -14.428 11.570 5.922 1.00 92.25 172 ARG A O 1
ATOM 1487 N N . ALA A 1 173 ? -14.524 10.960 3.754 1.00 94.31 173 ALA A N 1
ATOM 1488 C CA . ALA A 1 173 ? -15.931 10.562 3.762 1.00 94.31 173 ALA A CA 1
ATOM 1489 C C . ALA A 1 173 ? -16.217 9.356 4.676 1.00 94.31 173 ALA A C 1
ATOM 1491 O O . ALA A 1 173 ? -17.303 9.259 5.238 1.00 94.31 173 ALA A O 1
ATOM 1492 N N . HIS A 1 174 ? -15.245 8.456 4.852 1.00 94.62 174 HIS A N 1
ATOM 1493 C CA . HIS A 1 174 ? -15.424 7.203 5.597 1.00 94.62 174 HIS A CA 1
ATOM 1494 C C . HIS A 1 174 ? -14.587 7.101 6.881 1.00 94.62 174 HIS A C 1
ATOM 1496 O O . HIS A 1 174 ? -14.435 6.012 7.441 1.00 94.62 174 HIS A O 1
ATOM 1502 N N . TRP A 1 175 ? -14.010 8.209 7.359 1.00 90.38 175 TRP A N 1
ATOM 1503 C CA . TRP A 1 175 ? -13.004 8.165 8.423 1.00 90.38 175 TRP A CA 1
ATOM 1504 C C . TRP A 1 175 ? -13.509 7.526 9.716 1.00 90.38 175 TRP A C 1
ATOM 1506 O O . TRP A 1 175 ? -12.775 6.761 10.341 1.00 90.38 175 TRP A O 1
ATOM 1516 N N . GLU A 1 176 ? -14.740 7.829 10.124 1.00 86.81 176 GLU A N 1
ATOM 1517 C CA . GLU A 1 176 ? -15.300 7.327 11.380 1.00 86.81 176 GLU A CA 1
ATOM 1518 C C . GLU A 1 176 ? -15.402 5.799 11.377 1.00 86.81 176 GLU A C 1
ATOM 1520 O O . GLU A 1 176 ? -14.848 5.153 12.268 1.00 86.81 176 GLU A O 1
ATOM 1525 N N . GLU A 1 177 ? -15.983 5.228 10.318 1.00 91.69 177 GLU A N 1
ATOM 1526 C CA . GLU A 1 177 ? -16.090 3.779 10.118 1.00 91.69 177 GLU A CA 1
ATOM 1527 C C . GLU A 1 177 ? -14.703 3.109 10.048 1.00 91.69 177 GLU A C 1
ATOM 1529 O O . GLU A 1 177 ? -14.455 2.098 10.712 1.00 91.69 177 GLU A O 1
ATOM 1534 N N . ILE A 1 178 ? -13.767 3.684 9.276 1.00 92.06 178 ILE A N 1
ATOM 1535 C CA . ILE A 1 178 ? -12.389 3.172 9.158 1.00 92.06 178 ILE A CA 1
ATOM 1536 C C . ILE A 1 178 ? -11.709 3.156 10.531 1.00 92.06 178 ILE A C 1
ATOM 1538 O O . ILE A 1 178 ? -11.062 2.177 10.916 1.00 92.06 178 ILE A O 1
ATOM 1542 N N . ARG A 1 179 ? -11.827 4.258 11.277 1.00 87.38 179 ARG A N 1
ATOM 1543 C CA . ARG A 1 179 ? -11.211 4.431 12.593 1.00 87.38 179 ARG A CA 1
ATOM 1544 C C . ARG A 1 179 ? -11.750 3.403 13.578 1.00 87.38 179 ARG A C 1
ATOM 1546 O O . ARG A 1 179 ? -10.950 2.762 14.258 1.00 87.38 179 ARG A O 1
ATOM 1553 N N . GLU A 1 180 ? -13.066 3.241 13.659 1.00 85.38 180 GLU A N 1
ATOM 1554 C CA . GLU A 1 180 ? -13.703 2.274 14.556 1.00 85.38 180 GLU A CA 1
ATOM 1555 C C . GLU A 1 180 ? -13.241 0.847 14.281 1.00 85.38 180 GLU A C 1
ATOM 1557 O O . GLU A 1 180 ? -12.854 0.130 15.206 1.00 85.38 180 GLU A O 1
ATOM 1562 N N . GLU A 1 181 ? -13.186 0.452 13.013 1.00 90.00 181 GLU A N 1
ATOM 1563 C CA . GLU A 1 181 ? -12.744 -0.883 12.624 1.00 90.00 181 GLU A CA 1
ATOM 1564 C C . GLU A 1 181 ? -11.261 -1.122 12.950 1.00 90.00 181 GLU A C 1
ATOM 1566 O O . GLU A 1 181 ? -10.884 -2.183 13.453 1.00 90.00 181 GLU A O 1
ATOM 1571 N N . ILE A 1 182 ? -10.403 -0.117 12.757 1.00 88.81 182 ILE A N 1
ATOM 1572 C CA . ILE A 1 182 ? -8.995 -0.201 13.164 1.00 88.81 182 ILE A CA 1
ATOM 1573 C C . ILE A 1 182 ? -8.861 -0.299 14.693 1.00 88.81 182 ILE A C 1
ATOM 1575 O O . ILE A 1 182 ? -7.987 -1.019 15.186 1.00 88.81 182 ILE A O 1
ATOM 1579 N N . LEU A 1 183 ? -9.704 0.396 15.462 1.00 82.50 183 LEU A N 1
ATOM 1580 C CA . LEU A 1 183 ? -9.716 0.304 16.926 1.00 82.50 183 LEU A CA 1
ATOM 1581 C C . LEU A 1 183 ? -10.191 -1.067 17.412 1.00 82.50 183 LEU A C 1
ATOM 1583 O O . LEU A 1 183 ? -9.591 -1.628 18.334 1.00 82.50 183 LEU A O 1
ATOM 1587 N N . GLN A 1 184 ? -11.207 -1.636 16.765 1.00 83.88 184 GLN A N 1
ATOM 1588 C CA . GLN A 1 184 ? -11.641 -3.013 16.997 1.00 83.88 184 GLN A CA 1
ATOM 1589 C C . GLN A 1 184 ? -10.498 -4.002 16.742 1.00 83.88 184 GLN A C 1
ATOM 1591 O O . GLN A 1 184 ? -10.204 -4.834 17.600 1.00 83.88 184 GLN A O 1
ATOM 1596 N N . ASP A 1 185 ? -9.789 -3.866 15.620 1.00 85.88 185 ASP A N 1
ATOM 1597 C CA . ASP A 1 185 ? -8.648 -4.721 15.264 1.00 85.88 185 ASP A CA 1
ATOM 1598 C C . ASP A 1 185 ? -7.447 -4.566 16.213 1.00 85.88 185 ASP A C 1
ATOM 1600 O O . ASP A 1 185 ? -6.632 -5.477 16.367 1.00 85.88 185 ASP A O 1
ATOM 1604 N N . LEU A 1 186 ? -7.331 -3.423 16.890 1.00 81.69 186 LEU A N 1
ATOM 1605 C CA . LEU A 1 186 ? -6.350 -3.199 17.951 1.00 81.69 186 LEU A CA 1
ATOM 1606 C C . LEU A 1 186 ? -6.783 -3.769 19.317 1.00 81.69 186 LEU A C 1
ATOM 1608 O O . LEU A 1 186 ? -5.996 -3.710 20.261 1.00 81.69 186 LEU A O 1
ATOM 1612 N N . GLY A 1 187 ? -7.990 -4.335 19.429 1.00 77.12 187 GLY A N 1
ATOM 1613 C CA . GLY A 1 187 ? -8.522 -4.912 20.667 1.00 77.12 187 GLY A CA 1
ATOM 1614 C C . GLY A 1 187 ? -9.066 -3.877 21.651 1.00 77.12 187 GLY A C 1
ATOM 1615 O O . GLY A 1 187 ? -9.309 -4.197 22.813 1.00 77.12 187 GLY A O 1
ATOM 1616 N N . TYR A 1 188 ? -9.268 -2.636 21.208 1.00 68.81 188 TYR A N 1
ATOM 1617 C CA . TYR A 1 188 ? -9.698 -1.551 22.081 1.00 68.81 188 TYR A CA 1
ATOM 1618 C C . TYR A 1 188 ? -11.201 -1.583 22.388 1.00 68.81 188 TYR A C 1
ATOM 1620 O O . TYR A 1 188 ? -11.610 -1.050 23.406 1.00 68.81 188 TYR A O 1
ATOM 1628 N N . TYR A 1 189 ? -12.023 -2.303 21.622 1.00 51.47 189 TYR A N 1
ATOM 1629 C CA . TYR A 1 189 ? -13.488 -2.265 21.758 1.00 51.47 189 TYR A CA 1
ATOM 1630 C C . TYR A 1 189 ? -14.029 -2.624 23.160 1.00 51.47 189 TYR A C 1
ATOM 1632 O O . TYR A 1 189 ? -15.001 -2.028 23.614 1.00 51.47 189 TYR A O 1
ATOM 1640 N N . LYS A 1 190 ? -13.374 -3.533 23.901 1.00 44.41 190 LYS A N 1
ATOM 1641 C CA . LYS A 1 190 ? -13.818 -3.932 25.254 1.00 44.41 190 LYS A CA 1
ATOM 1642 C C . LYS A 1 190 ? -13.475 -2.935 26.367 1.00 44.41 190 LYS A C 1
ATOM 1644 O O . LYS A 1 190 ? -14.035 -3.052 27.444 1.00 44.41 190 LYS A O 1
ATOM 1649 N N . LYS A 1 191 ? -12.596 -1.954 26.143 1.00 45.66 191 LYS A N 1
ATOM 1650 C C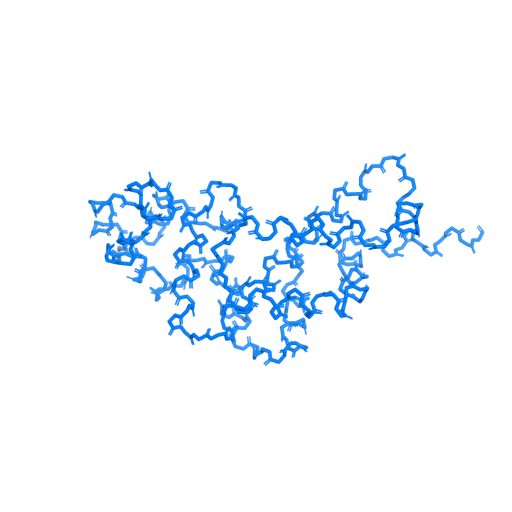A . LYS A 1 191 ? -12.274 -0.929 27.159 1.00 45.66 191 LYS A CA 1
ATOM 1651 C C . LYS A 1 191 ? -13.127 0.339 27.049 1.00 45.66 191 LYS A C 1
ATOM 1653 O O . LYS A 1 191 ? -13.043 1.186 27.921 1.00 45.66 191 LYS A O 1
ATOM 1658 N N . PHE A 1 192 ? -13.914 0.479 25.982 1.00 41.75 192 PHE A N 1
ATOM 1659 C CA . PHE A 1 192 ? -14.587 1.738 25.626 1.00 41.75 192 PHE A CA 1
ATOM 1660 C C . PHE A 1 192 ? -16.068 1.749 26.007 1.00 41.75 192 PHE A C 1
ATOM 1662 O O . PHE A 1 192 ? -16.662 2.817 26.070 1.00 41.75 192 PHE A O 1
ATOM 1669 N N . TRP A 1 193 ? -16.632 0.569 26.279 1.00 41.19 193 TRP A N 1
ATOM 1670 C CA . TRP A 1 193 ? -18.047 0.369 26.607 1.00 41.19 193 TRP A CA 1
ATOM 1671 C C . TRP A 1 193 ? -18.275 -0.248 27.995 1.00 41.19 193 TRP A C 1
ATOM 1673 O O . TRP A 1 193 ? -19.415 -0.479 28.374 1.00 41.19 193 TRP A O 1
ATOM 1683 N N . ILE A 1 194 ? -17.210 -0.568 28.743 1.00 41.84 194 ILE A N 1
ATOM 1684 C CA . ILE A 1 194 ? -17.323 -1.228 30.060 1.00 41.84 194 ILE A CA 1
ATOM 1685 C C . ILE A 1 194 ? -17.281 -0.224 31.229 1.00 41.84 194 ILE A C 1
ATOM 1687 O O . ILE A 1 194 ? -17.660 -0.581 32.334 1.00 41.84 194 ILE A O 1
ATOM 1691 N N . GLU A 1 195 ? -16.942 1.049 31.003 1.00 43.88 195 GLU A N 1
ATOM 1692 C CA . GLU A 1 195 ? -17.009 2.095 32.048 1.00 43.88 195 GLU A CA 1
ATOM 1693 C C . GLU A 1 195 ? -18.410 2.734 32.196 1.00 43.88 195 GLU A C 1
ATOM 1695 O O . GLU A 1 195 ? -18.537 3.838 32.713 1.00 43.88 195 GLU A O 1
ATOM 1700 N N . GLU A 1 196 ? -19.469 2.048 31.754 1.00 43.19 196 GLU A N 1
ATOM 1701 C CA . GLU A 1 196 ? -20.872 2.414 32.033 1.00 43.19 196 GLU A CA 1
ATOM 1702 C C . GLU A 1 196 ? -21.579 1.358 32.899 1.00 43.19 196 GLU A C 1
ATOM 1704 O O . GLU A 1 196 ? -22.700 0.936 32.610 1.00 43.19 196 GLU A O 1
ATOM 1709 N N . LYS A 1 197 ? -20.922 0.914 33.976 1.00 37.88 197 LYS A N 1
ATOM 1710 C CA . LYS A 1 197 ? -21.602 0.281 35.113 1.00 37.88 197 LYS A CA 1
ATOM 1711 C C . LYS A 1 197 ? -21.031 0.759 36.434 1.00 37.88 197 LYS A C 1
ATOM 1713 O O . LYS A 1 197 ? -19.794 0.677 36.588 1.00 37.88 197 LYS A O 1
#

Foldseek 3Di:
DFPLVLLQVLLVVLVQDSVLLVVLVCCQAPVLPVLLLLVQVLDVVLCPCVCVVVVDPPPPNVLSVPPSVPSVVSCVSRVNHHNSLLDPNNLSVVSSCLSSQVVVHLSNNLSNLSVQLLVLLLVQLVVLVPDPDPSCVVCVVCVCPRVVVSLVSSVVSDDDDPSSVSNNVSCVVCVVVSNVVSCVSVVNVVVPPPVPD

Solvent-accessible surface area (backbone atoms only — not comparable to full-atom values): 11321 Å² total; per-residue (Å²): 116,67,60,65,69,58,52,46,51,56,31,46,76,71,70,36,52,65,70,49,37,53,50,44,52,42,42,49,55,40,42,75,77,32,64,69,59,50,59,50,69,39,39,61,77,77,41,67,64,43,32,80,79,63,78,36,80,64,79,54,65,81,62,32,82,72,29,64,91,40,48,69,60,32,26,58,76,69,58,47,46,62,58,28,54,78,43,89,87,11,50,69,45,37,50,52,51,49,60,52,28,58,77,75,31,70,63,43,44,36,42,46,50,51,48,54,46,53,37,41,42,45,55,50,52,61,56,56,69,67,48,100,54,65,56,63,58,56,44,73,77,37,76,59,69,58,56,58,56,36,50,55,54,51,60,74,72,52,75,96,49,76,52,54,54,59,47,52,54,50,48,64,76,42,39,69,64,54,50,53,53,48,38,46,74,69,64,46,59,73,73,76,68,60,85,80,118

Sequence (197 aa):
MPKWKIHDKWAERMGISKEVSDYVNRLIDFPKRCSEFLKFTARIDNWSDFHKYTHSNWPYKKLLDIFWTDPQLFCKLLGIGHDSSRTKKGYAVRYIQLKFLYQKGSEYVKAWFLHHFLDCAKKTLKRLSKKEVSYREILVSHPWFSLEDVLKKLRRLVVPAQEFYFIEDFVRAHWEEIREEILQDLGYYKKFWIEEK